Protein AF-A0A2N0ZJ89-F1 (afdb_monomer_lite)

Foldseek 3Di:
DDDDDDDDDDDPDPDDDDDDDDDDDDDPPQDFDWDFDDDDDPFGFTWGARPVLRDIGGPGRGPVRVVVVVPPDPPPDDDLPDDDPPDDQEDDPVRLVVQLPDDPLNNLLSSLVRQLVDPHDQQSLLVSLLSQCPDPDPSSNLSSLVSLLSCLVPPVPPPPRDVVSSVVSLVSLCPDPDSSSVSSSVSSVVSVVVVVD

Structure (mmCIF, N/CA/C/O backbone):
data_AF-A0A2N0ZJ89-F1
#
_entry.id   AF-A0A2N0ZJ89-F1
#
loop_
_atom_site.group_PDB
_atom_site.id
_atom_site.type_symbol
_atom_site.label_atom_id
_atom_site.label_alt_id
_atom_site.label_comp_id
_atom_site.label_asym_id
_atom_site.label_entity_id
_atom_site.label_seq_id
_atom_site.pdbx_PDB_ins_code
_atom_site.Cartn_x
_atom_site.Cartn_y
_atom_site.Cartn_z
_atom_site.occupancy
_atom_site.B_iso_or_equiv
_atom_site.auth_seq_id
_atom_site.auth_comp_id
_atom_site.auth_asym_id
_atom_site.auth_atom_id
_atom_site.pdbx_PDB_model_num
ATOM 1 N N . MET A 1 1 ? 30.135 -41.714 -6.334 1.00 34.53 1 MET A N 1
ATOM 2 C CA . MET A 1 1 ? 31.077 -40.575 -6.233 1.00 34.53 1 MET A CA 1
ATOM 3 C C . MET A 1 1 ? 30.257 -39.286 -6.100 1.00 34.53 1 MET A C 1
ATOM 5 O O . MET A 1 1 ? 29.738 -38.791 -7.089 1.00 34.53 1 MET A O 1
ATOM 9 N N . HIS A 1 2 ? 30.004 -38.815 -4.876 1.00 32.06 2 HIS A N 1
ATOM 10 C CA . HIS A 1 2 ? 29.197 -37.612 -4.618 1.00 32.06 2 HIS A CA 1
ATOM 11 C C . HIS A 1 2 ? 30.046 -36.350 -4.824 1.00 32.06 2 HIS A C 1
ATOM 13 O O . HIS A 1 2 ? 30.951 -36.083 -4.036 1.00 32.06 2 HIS A O 1
ATOM 19 N N . ARG A 1 3 ? 29.772 -35.574 -5.882 1.00 29.08 3 ARG A N 1
ATOM 20 C CA . ARG A 1 3 ? 30.370 -34.244 -6.071 1.00 29.08 3 ARG A CA 1
ATOM 21 C C . ARG A 1 3 ? 29.517 -33.195 -5.360 1.00 29.08 3 ARG A C 1
ATOM 23 O O . ARG A 1 3 ? 28.326 -33.060 -5.629 1.00 29.08 3 ARG A O 1
ATOM 30 N N . LYS A 1 4 ? 30.152 -32.502 -4.415 1.00 33.81 4 LYS A N 1
ATOM 31 C CA . LYS A 1 4 ? 29.598 -31.390 -3.639 1.00 33.81 4 LYS A CA 1
ATOM 32 C C . LYS A 1 4 ? 29.206 -30.245 -4.579 1.00 33.81 4 LYS A C 1
ATOM 34 O O . LYS A 1 4 ? 29.987 -29.867 -5.445 1.00 33.81 4 LYS A O 1
ATOM 39 N N . LYS A 1 5 ? 27.995 -29.723 -4.381 1.00 32.31 5 LYS A N 1
ATOM 40 C CA . LYS A 1 5 ? 27.472 -28.505 -5.008 1.00 32.31 5 LYS A CA 1
ATOM 41 C C . LYS A 1 5 ? 28.248 -27.304 -4.466 1.00 32.31 5 LYS A C 1
ATOM 43 O O . LYS A 1 5 ? 28.380 -27.173 -3.252 1.00 32.31 5 LYS A O 1
ATOM 48 N N . THR A 1 6 ? 28.728 -26.435 -5.341 1.00 31.14 6 THR A N 1
ATOM 49 C CA . THR A 1 6 ? 29.315 -25.141 -4.978 1.00 31.14 6 THR A CA 1
ATOM 50 C C . THR A 1 6 ? 28.455 -24.050 -5.595 1.00 31.14 6 THR A C 1
ATOM 52 O O . THR A 1 6 ? 28.440 -23.895 -6.810 1.00 31.14 6 THR A O 1
ATOM 55 N N . ASN A 1 7 ? 27.710 -23.338 -4.751 1.00 33.91 7 ASN A N 1
ATOM 56 C CA . ASN A 1 7 ? 27.007 -22.113 -5.117 1.00 33.91 7 ASN A CA 1
ATOM 57 C C . ASN A 1 7 ? 28.032 -20.974 -5.126 1.00 33.91 7 ASN A C 1
ATOM 59 O O . ASN A 1 7 ? 28.696 -20.761 -4.111 1.00 33.91 7 ASN A O 1
ATOM 63 N N . SER A 1 8 ? 28.159 -20.233 -6.222 1.00 33.44 8 SER A N 1
ATOM 64 C CA . SER A 1 8 ? 28.910 -18.976 -6.244 1.00 33.44 8 SER A CA 1
ATOM 65 C C . SER A 1 8 ? 27.933 -17.811 -6.129 1.00 33.44 8 SER A C 1
ATOM 67 O O . SER A 1 8 ? 27.164 -17.536 -7.045 1.00 33.44 8 SER A O 1
ATOM 69 N N . LYS A 1 9 ? 27.953 -17.146 -4.973 1.00 35.34 9 LYS A N 1
ATOM 70 C CA . LYS A 1 9 ? 27.288 -15.865 -4.739 1.00 35.34 9 LYS A CA 1
ATOM 71 C C . LYS A 1 9 ? 28.203 -14.777 -5.301 1.00 35.34 9 LYS A C 1
ATOM 73 O O . LYS A 1 9 ? 29.354 -14.696 -4.881 1.00 35.34 9 LYS A O 1
ATOM 78 N N . ILE A 1 10 ? 27.723 -13.973 -6.242 1.00 31.94 10 ILE A N 1
ATOM 79 C CA . ILE A 1 10 ? 28.410 -12.737 -6.627 1.00 31.94 10 ILE A CA 1
ATOM 80 C C . ILE A 1 10 ? 27.696 -11.618 -5.874 1.00 31.94 10 ILE A C 1
ATOM 82 O O . ILE A 1 10 ? 26.608 -11.198 -6.256 1.00 31.94 10 ILE A O 1
ATOM 86 N N . ASP A 1 11 ? 28.277 -11.211 -4.744 1.00 33.72 11 ASP A N 1
ATOM 87 C CA . ASP A 1 11 ? 27.870 -10.004 -4.025 1.00 33.72 11 ASP A CA 1
ATOM 88 C C . ASP A 1 11 ? 28.426 -8.790 -4.781 1.00 33.72 11 ASP A C 1
ATOM 90 O O . ASP A 1 11 ? 29.642 -8.615 -4.877 1.00 33.72 11 ASP A O 1
ATOM 94 N N . PHE A 1 12 ? 27.550 -7.922 -5.289 1.00 31.06 12 PHE A N 1
ATOM 95 C CA . PHE A 1 12 ? 27.940 -6.566 -5.674 1.00 31.06 12 PHE A CA 1
ATOM 96 C C . PHE A 1 12 ? 28.140 -5.744 -4.394 1.00 31.06 12 PHE A C 1
ATOM 98 O O . PHE A 1 12 ? 27.258 -5.020 -3.942 1.00 31.06 12 PHE A O 1
ATOM 105 N N . GLY A 1 13 ? 29.294 -5.932 -3.751 1.00 27.20 13 GLY A N 1
ATOM 106 C CA . GLY A 1 13 ? 29.683 -5.201 -2.553 1.00 27.20 13 GLY A CA 1
ATOM 107 C C . GLY A 1 13 ? 30.123 -3.776 -2.885 1.00 27.20 13 GLY A C 1
ATOM 108 O O . GLY A 1 13 ? 31.210 -3.572 -3.420 1.00 27.20 13 GLY A O 1
ATOM 109 N N . LEU A 1 14 ? 29.319 -2.787 -2.492 1.00 30.98 14 LEU A N 1
ATOM 110 C CA . LEU A 1 14 ? 29.845 -1.472 -2.130 1.00 30.98 14 LEU A CA 1
ATOM 111 C C . LEU A 1 14 ? 30.650 -1.652 -0.837 1.00 30.98 14 LEU A C 1
ATOM 113 O O . LEU A 1 14 ? 30.103 -1.956 0.221 1.00 30.98 14 LEU A O 1
ATOM 117 N N . THR A 1 15 ? 31.970 -1.535 -0.929 1.00 30.86 15 THR A N 1
ATOM 118 C CA . THR A 1 15 ? 32.871 -1.649 0.221 1.00 30.86 15 THR A CA 1
ATOM 119 C C . THR A 1 15 ? 32.759 -0.416 1.115 1.00 30.86 15 THR A C 1
ATOM 121 O O . THR A 1 15 ? 33.147 0.672 0.696 1.00 30.86 15 THR A O 1
ATOM 124 N N . PHE A 1 16 ? 32.323 -0.592 2.364 1.00 29.02 16 PHE A N 1
ATOM 125 C CA . PHE A 1 16 ? 32.561 0.371 3.442 1.00 29.02 16 PHE A CA 1
ATOM 126 C C . PHE A 1 16 ? 33.411 -0.306 4.518 1.00 29.02 16 PHE A C 1
ATOM 128 O O . PHE A 1 16 ? 32.992 -1.274 5.151 1.00 29.02 16 PHE A O 1
ATOM 135 N N . ASN A 1 17 ? 34.649 0.165 4.666 1.00 33.22 17 ASN A N 1
ATOM 136 C CA . ASN A 1 17 ? 35.610 -0.381 5.613 1.00 33.22 17 ASN A CA 1
ATOM 137 C C . ASN A 1 17 ? 35.537 0.324 6.974 1.00 33.22 17 ASN A C 1
ATOM 139 O O . ASN A 1 17 ? 35.475 1.547 7.070 1.00 33.22 17 ASN A O 1
ATOM 143 N N . SER A 1 18 ? 35.740 -0.508 7.993 1.00 31.62 18 SER A N 1
ATOM 144 C CA . SER A 1 18 ? 36.117 -0.240 9.385 1.00 31.62 18 SER A CA 1
ATOM 145 C C . SER A 1 18 ? 34.998 -0.008 10.412 1.00 31.62 18 SER A C 1
ATOM 147 O O . SER A 1 18 ? 34.194 0.915 10.363 1.00 31.62 18 SER A O 1
ATOM 149 N N . LEU A 1 19 ? 35.006 -0.943 11.361 1.00 30.69 19 LEU A N 1
ATOM 150 C CA . LEU A 1 19 ? 34.193 -1.086 12.558 1.00 30.69 19 LEU A CA 1
ATOM 151 C C . LEU A 1 19 ? 34.536 -0.022 13.613 1.00 30.69 19 LEU A C 1
ATOM 153 O O . LEU A 1 19 ? 35.714 0.238 13.843 1.00 30.69 19 LEU A O 1
ATOM 157 N N . ASN A 1 20 ? 33.535 0.444 14.368 1.00 27.17 20 ASN A N 1
ATOM 158 C CA . ASN A 1 20 ? 33.467 0.130 15.803 1.00 27.17 20 ASN A CA 1
ATOM 159 C C . ASN A 1 20 ? 32.109 0.479 16.446 1.00 27.17 20 ASN A C 1
ATOM 161 O O . ASN A 1 20 ? 31.637 1.607 16.391 1.00 27.17 20 ASN A O 1
ATOM 165 N N . SER A 1 21 ? 31.525 -0.557 17.058 1.00 32.72 21 SER A N 1
ATOM 166 C CA . SER A 1 21 ? 30.551 -0.601 18.160 1.00 32.72 21 SER A CA 1
ATOM 167 C C . SER A 1 21 ? 29.575 0.572 18.353 1.00 32.72 21 SER A C 1
ATOM 169 O O . SER A 1 21 ? 29.933 1.584 18.945 1.00 32.72 21 SER A O 1
ATOM 171 N N . LEU A 1 22 ? 28.296 0.352 18.040 1.00 25.00 22 LEU A N 1
ATOM 172 C CA . LEU A 1 22 ? 27.203 0.259 19.024 1.00 25.00 22 LEU A CA 1
ATOM 173 C C . LEU A 1 22 ? 25.840 0.139 18.310 1.00 25.00 22 LEU A C 1
ATOM 175 O O . LEU A 1 22 ? 25.554 0.858 17.365 1.00 25.00 22 LEU A O 1
ATOM 179 N N . HIS A 1 23 ? 24.975 -0.702 18.876 1.00 28.58 23 HIS A N 1
ATOM 180 C CA . HIS A 1 23 ? 23.516 -0.712 18.719 1.00 28.58 23 HIS A CA 1
ATOM 181 C C . HIS A 1 23 ? 22.885 -1.246 17.419 1.00 28.58 23 HIS A C 1
ATOM 183 O O . HIS A 1 23 ? 22.737 -0.600 16.388 1.00 28.58 23 HIS A O 1
ATOM 189 N N . LEU A 1 24 ? 22.371 -2.460 17.602 1.00 33.44 24 LEU A N 1
ATOM 190 C CA . LEU A 1 24 ? 21.292 -3.129 16.896 1.00 33.44 24 LEU A CA 1
ATOM 191 C C . LEU A 1 24 ? 20.108 -2.184 16.577 1.00 33.44 24 LEU A C 1
ATOM 193 O O . LEU A 1 24 ? 19.331 -1.838 17.461 1.00 33.44 24 LEU A O 1
ATOM 197 N N . LYS A 1 25 ? 19.915 -1.857 15.299 1.00 26.14 25 LYS A N 1
ATOM 198 C CA . LYS A 1 25 ? 18.605 -1.730 14.635 1.00 26.14 25 LYS A CA 1
ATOM 199 C C . LYS A 1 25 ? 18.851 -2.058 13.168 1.00 26.14 25 LYS A C 1
ATOM 201 O O . LYS A 1 25 ? 19.294 -1.209 12.405 1.00 26.14 25 LYS A O 1
ATOM 206 N N . ARG A 1 26 ? 18.642 -3.324 12.791 1.00 29.47 26 ARG A N 1
ATOM 207 C CA . ARG A 1 26 ? 18.644 -3.731 11.382 1.00 29.47 26 ARG A CA 1
ATOM 208 C C . ARG A 1 26 ? 17.552 -2.929 10.682 1.00 29.47 26 ARG A C 1
ATOM 210 O O . ARG A 1 26 ? 16.372 -3.234 10.839 1.00 29.47 26 ARG A O 1
ATOM 217 N N . GLN A 1 27 ? 17.961 -1.901 9.946 1.00 27.47 27 GLN A N 1
ATOM 218 C CA . GLN A 1 27 ? 17.215 -1.430 8.794 1.00 27.47 27 GLN A CA 1
ATOM 219 C C . GLN A 1 27 ? 16.893 -2.676 7.961 1.00 27.47 27 GLN A C 1
ATOM 221 O O . GLN A 1 27 ? 17.778 -3.488 7.684 1.00 27.47 27 GLN A O 1
ATOM 226 N N . LYS A 1 28 ? 15.610 -2.894 7.666 1.00 33.34 28 LYS A N 1
ATOM 227 C CA . LYS A 1 28 ? 15.190 -3.836 6.630 1.00 33.34 28 LYS A CA 1
ATOM 228 C C . LYS A 1 28 ? 15.755 -3.275 5.322 1.00 33.34 28 LYS A C 1
ATOM 230 O O . LYS A 1 28 ? 15.145 -2.415 4.705 1.00 33.34 28 LYS A O 1
ATOM 235 N N . GLU A 1 29 ? 16.979 -3.674 4.993 1.00 36.19 29 GLU A N 1
ATOM 236 C CA . GLU A 1 29 ? 17.629 -3.385 3.719 1.00 36.19 29 GLU A CA 1
ATOM 237 C C . GLU A 1 29 ? 16.707 -3.871 2.595 1.00 36.19 29 GLU A C 1
ATOM 239 O O . GLU A 1 29 ? 16.297 -5.032 2.597 1.00 36.19 29 GLU A O 1
ATOM 244 N N . CYS A 1 30 ? 16.355 -2.957 1.691 1.00 34.22 30 CYS A N 1
ATOM 245 C CA . CYS A 1 30 ? 15.578 -3.170 0.471 1.00 34.22 30 CYS A CA 1
ATOM 246 C C . CYS A 1 30 ? 16.126 -4.388 -0.297 1.00 34.22 30 CYS A C 1
ATOM 248 O O . CYS A 1 30 ? 17.293 -4.395 -0.701 1.00 34.22 30 CYS A O 1
ATOM 250 N N . LYS A 1 31 ? 15.326 -5.453 -0.458 1.00 43.03 31 LYS A N 1
ATOM 251 C CA . LYS A 1 31 ? 15.783 -6.736 -1.036 1.00 43.03 31 LYS A CA 1
ATOM 252 C C . LYS A 1 31 ? 15.315 -6.904 -2.478 1.00 43.03 31 LYS A C 1
ATOM 254 O O . LYS A 1 31 ? 14.645 -7.879 -2.814 1.00 43.03 31 LYS A O 1
ATOM 259 N N . ARG A 1 32 ? 15.740 -6.004 -3.363 1.00 42.38 32 ARG A N 1
ATOM 260 C CA . ARG A 1 32 ? 15.753 -6.294 -4.806 1.00 42.38 32 ARG A CA 1
ATOM 261 C C . ARG A 1 32 ? 17.008 -7.112 -5.097 1.00 42.38 32 ARG A C 1
ATOM 263 O O . ARG A 1 32 ? 18.118 -6.656 -4.837 1.00 42.38 32 ARG A O 1
ATOM 270 N N . THR A 1 33 ? 16.864 -8.357 -5.545 1.00 45.19 33 THR A N 1
ATOM 271 C CA . THR A 1 33 ? 18.012 -9.250 -5.779 1.00 45.19 33 THR A CA 1
ATOM 272 C C . THR A 1 33 ? 17.896 -9.895 -7.152 1.00 45.19 33 THR A C 1
ATOM 274 O O . THR A 1 33 ? 17.022 -10.722 -7.392 1.00 45.19 33 THR A O 1
ATOM 277 N N . LEU A 1 34 ? 18.807 -9.532 -8.056 1.00 42.19 34 LEU A N 1
ATOM 278 C CA . LEU A 1 34 ? 18.949 -10.183 -9.354 1.00 42.19 34 LEU A CA 1
ATOM 279 C C . LEU A 1 34 ? 19.636 -11.542 -9.165 1.00 42.19 34 LEU A C 1
ATOM 281 O O . LEU A 1 34 ? 20.736 -11.607 -8.614 1.00 42.19 34 LEU A O 1
ATOM 285 N N . TRP A 1 35 ? 19.013 -12.617 -9.644 1.00 46.56 35 TRP A N 1
ATOM 286 C CA . TRP A 1 35 ? 19.595 -13.959 -9.619 1.00 46.56 35 TRP A CA 1
ATOM 287 C C . TRP A 1 35 ? 19.856 -14.445 -11.046 1.00 46.56 35 TRP A C 1
ATOM 289 O O . TRP A 1 35 ? 18.939 -14.570 -11.853 1.00 46.56 35 TRP A O 1
ATOM 299 N N . ILE A 1 36 ? 21.113 -14.769 -11.352 1.00 49.94 36 ILE A N 1
ATOM 300 C CA . ILE A 1 36 ? 21.495 -15.414 -12.614 1.00 49.94 36 ILE A CA 1
ATOM 301 C C . ILE A 1 36 ? 21.447 -16.930 -12.396 1.00 49.94 36 ILE A C 1
ATOM 303 O O . ILE A 1 36 ? 22.200 -17.467 -11.582 1.00 49.94 36 ILE A O 1
ATOM 307 N N . PHE A 1 37 ? 20.560 -17.630 -13.105 1.00 48.62 37 PHE A N 1
ATOM 308 C CA . PHE A 1 37 ? 20.447 -19.086 -13.015 1.00 48.62 37 PHE A CA 1
ATOM 309 C C . PHE A 1 37 ? 21.264 -19.767 -14.117 1.00 48.62 37 PHE A C 1
ATOM 311 O O . PHE A 1 37 ? 20.836 -19.866 -15.265 1.00 48.62 37 PHE A O 1
ATOM 318 N N . GLU A 1 38 ? 22.418 -20.331 -13.759 1.00 46.97 38 GLU A N 1
ATOM 319 C CA . GLU A 1 38 ? 23.150 -21.237 -14.647 1.00 46.97 38 GLU A CA 1
ATOM 320 C C . GLU A 1 38 ? 22.517 -22.632 -14.632 1.00 46.97 38 GLU A C 1
ATOM 322 O O . GLU A 1 38 ? 22.831 -23.490 -13.805 1.00 46.97 38 GLU A O 1
ATOM 327 N N . ARG A 1 39 ? 21.624 -22.898 -15.589 1.00 40.16 39 ARG A N 1
ATOM 328 C CA . ARG A 1 39 ? 21.176 -24.264 -15.888 1.00 40.16 39 ARG A CA 1
ATOM 329 C C . ARG A 1 39 ? 21.769 -24.719 -17.222 1.00 40.16 39 ARG A C 1
ATOM 331 O O . ARG A 1 39 ? 21.090 -24.750 -18.239 1.00 40.16 39 ARG A O 1
ATOM 338 N N . ASN A 1 40 ? 23.052 -25.088 -17.200 1.00 48.31 40 ASN A N 1
ATOM 339 C CA . ASN A 1 40 ? 23.737 -25.854 -18.255 1.00 48.31 40 ASN A CA 1
ATOM 340 C C . ASN A 1 40 ? 23.580 -25.336 -19.702 1.00 48.31 40 ASN A C 1
ATOM 342 O O . ASN A 1 40 ? 23.241 -26.119 -20.591 1.00 48.31 40 ASN A O 1
ATOM 346 N N . LYS A 1 41 ? 23.875 -24.062 -19.983 1.00 51.53 41 LYS A N 1
ATOM 347 C CA . LYS A 1 41 ? 24.101 -23.582 -21.357 1.00 51.53 41 LYS A CA 1
ATOM 348 C C . LYS A 1 41 ? 25.182 -22.509 -21.364 1.00 51.53 41 LYS A C 1
ATOM 350 O O . LYS A 1 41 ? 25.294 -21.747 -20.417 1.00 51.53 41 LYS A O 1
ATOM 355 N N . LYS A 1 42 ? 25.945 -22.460 -22.458 1.00 60.12 42 LYS A N 1
ATOM 356 C CA . LYS A 1 42 ? 26.982 -21.455 -22.762 1.00 60.12 42 LYS A CA 1
ATOM 357 C C . LYS A 1 42 ? 26.474 -20.001 -22.707 1.00 60.12 42 LYS A C 1
ATOM 359 O O . LYS A 1 42 ? 27.289 -19.096 -22.797 1.00 60.12 42 LYS A O 1
ATOM 364 N N . ASP A 1 43 ? 25.159 -19.821 -22.593 1.00 65.31 43 ASP A N 1
ATOM 365 C CA . ASP A 1 43 ? 24.455 -18.548 -22.543 1.00 65.31 43 ASP A CA 1
ATOM 366 C C . ASP A 1 43 ? 23.175 -18.717 -21.690 1.00 65.31 43 ASP A C 1
ATOM 368 O O . ASP A 1 43 ? 22.174 -19.259 -22.177 1.00 65.31 43 ASP A O 1
ATOM 372 N N . PRO A 1 44 ? 23.230 -18.444 -20.373 1.00 68.44 44 PRO A N 1
ATOM 373 C CA . PRO A 1 44 ? 22.091 -18.621 -19.482 1.00 68.44 44 PRO A CA 1
ATOM 374 C C . PRO A 1 44 ? 21.099 -17.459 -19.610 1.00 68.44 44 PRO A C 1
ATOM 376 O O . PRO A 1 44 ? 21.484 -16.292 -19.658 1.00 68.44 44 PRO A O 1
ATOM 379 N N . SER A 1 45 ? 19.805 -17.781 -19.594 1.00 76.50 45 SER A N 1
ATOM 380 C CA . SER A 1 45 ? 18.757 -16.763 -19.504 1.00 76.50 45 SER A CA 1
ATOM 381 C C . SER A 1 45 ? 18.791 -16.039 -18.160 1.00 76.50 45 SER A C 1
ATOM 383 O O . SER A 1 45 ? 19.094 -16.638 -17.125 1.00 76.50 45 SER A O 1
ATOM 385 N N . ILE A 1 46 ? 18.431 -14.757 -18.177 1.00 75.31 46 ILE A N 1
ATOM 386 C CA . ILE A 1 46 ? 18.443 -13.892 -16.997 1.00 75.31 46 ILE A CA 1
ATOM 387 C C . ILE A 1 46 ? 17.018 -13.722 -16.483 1.00 75.31 46 ILE A C 1
ATOM 389 O O . ILE A 1 46 ? 16.103 -13.397 -17.242 1.00 75.31 46 ILE A O 1
ATOM 393 N N . PHE A 1 47 ? 16.847 -13.925 -15.180 1.00 75.75 47 PHE A N 1
ATOM 394 C CA . PHE A 1 47 ? 15.577 -13.771 -14.487 1.00 75.75 47 PHE A CA 1
ATOM 395 C C . PHE A 1 47 ? 15.697 -12.685 -13.414 1.00 75.75 47 PHE A C 1
ATOM 397 O O . PHE A 1 47 ? 16.662 -12.650 -12.648 1.00 75.75 47 PHE A O 1
ATOM 404 N N . TYR A 1 48 ? 14.709 -11.801 -13.363 1.00 70.75 48 TYR A N 1
ATOM 405 C CA . TYR A 1 48 ? 14.501 -10.853 -12.282 1.00 70.75 48 TYR A CA 1
ATOM 406 C C . TYR A 1 48 ? 13.586 -11.480 -11.236 1.00 70.75 48 TYR A C 1
ATOM 408 O O . TYR A 1 48 ? 12.541 -12.040 -11.569 1.00 70.75 48 TYR A O 1
ATOM 416 N N . TYR A 1 49 ? 13.996 -11.376 -9.975 1.00 68.81 49 TYR A N 1
ATOM 417 C CA . TYR A 1 49 ? 13.193 -11.800 -8.842 1.00 68.81 49 TYR A CA 1
ATOM 418 C C . TYR A 1 49 ? 12.969 -10.611 -7.930 1.00 68.81 49 TYR A C 1
ATOM 420 O O . TYR A 1 49 ? 13.903 -10.100 -7.304 1.00 68.81 49 TYR A O 1
ATOM 428 N N . ASP A 1 50 ? 11.712 -10.212 -7.825 1.00 67.06 50 ASP A N 1
ATOM 429 C CA . ASP A 1 50 ? 11.291 -9.254 -6.827 1.00 67.06 50 ASP A CA 1
ATOM 430 C C . ASP A 1 50 ? 10.738 -10.010 -5.621 1.00 67.06 50 ASP A C 1
ATOM 432 O O . ASP A 1 50 ? 9.638 -10.570 -5.651 1.00 67.06 50 ASP A O 1
ATOM 436 N N . VAL A 1 51 ? 11.527 -10.061 -4.551 1.00 68.06 51 VAL A N 1
ATOM 437 C CA . VAL A 1 51 ? 11.126 -10.738 -3.314 1.00 68.06 51 VAL A CA 1
ATOM 438 C C . VAL A 1 51 ? 9.967 -9.989 -2.646 1.00 68.06 51 VAL A C 1
ATOM 440 O O . VAL A 1 51 ? 9.071 -10.613 -2.073 1.00 68.06 51 VAL A O 1
ATOM 443 N N . GLU A 1 52 ? 9.954 -8.660 -2.749 1.00 63.62 52 GLU A N 1
ATOM 444 C CA . GLU A 1 52 ? 8.929 -7.791 -2.167 1.00 63.62 52 GLU A CA 1
ATOM 445 C C . GLU A 1 52 ? 7.614 -7.872 -2.936 1.00 63.62 52 GLU A C 1
ATOM 447 O O . GLU A 1 52 ? 6.561 -7.770 -2.314 1.00 63.62 52 GLU A O 1
ATOM 452 N N . LEU A 1 53 ? 7.637 -8.182 -4.234 1.00 62.75 53 LEU A N 1
ATOM 453 C CA . LEU A 1 53 ? 6.431 -8.392 -5.046 1.00 62.75 53 LEU A CA 1
ATOM 454 C C . LEU A 1 53 ? 6.079 -9.868 -5.282 1.00 62.75 53 LEU A C 1
ATOM 456 O O . LEU A 1 53 ? 5.034 -10.145 -5.868 1.00 62.75 53 LEU A O 1
ATOM 460 N N . GLU A 1 54 ? 6.897 -10.812 -4.794 1.00 68.06 54 GLU A N 1
ATOM 461 C CA . GLU A 1 54 ? 6.790 -12.248 -5.126 1.00 68.06 54 GLU A CA 1
ATOM 462 C C . GLU A 1 54 ? 6.697 -12.471 -6.657 1.00 68.06 54 GLU A C 1
ATOM 464 O O . GLU A 1 54 ? 5.913 -13.287 -7.143 1.00 68.06 54 GLU A O 1
ATOM 469 N N . LEU A 1 55 ? 7.482 -11.700 -7.420 1.00 67.44 55 LEU A N 1
ATOM 470 C CA . LEU A 1 55 ? 7.502 -11.707 -8.884 1.00 67.44 55 LEU A CA 1
ATOM 471 C C . LEU A 1 55 ? 8.753 -12.428 -9.396 1.00 67.44 55 LEU A C 1
ATOM 473 O O . LEU A 1 55 ? 9.865 -12.130 -8.966 1.00 67.44 55 LEU A O 1
ATOM 477 N N . GLU A 1 56 ? 8.562 -13.335 -10.351 1.00 78.19 56 GLU A N 1
ATOM 478 C CA . GLU A 1 56 ? 9.624 -13.948 -11.150 1.00 78.19 56 GLU A CA 1
ATOM 479 C C . GLU A 1 56 ? 9.370 -13.611 -12.620 1.00 78.19 56 GLU A C 1
ATOM 481 O O . GLU A 1 56 ? 8.334 -13.975 -13.178 1.00 78.19 56 GLU A O 1
ATOM 486 N N . GLU A 1 57 ? 10.316 -12.919 -13.250 1.00 74.69 57 GLU A N 1
ATOM 487 C CA . GLU A 1 57 ? 10.210 -12.499 -14.644 1.00 74.69 57 GLU A CA 1
ATOM 488 C C . GLU A 1 57 ? 11.483 -12.849 -15.410 1.00 74.69 57 GLU A C 1
ATOM 490 O O . GLU A 1 57 ? 12.597 -12.563 -14.973 1.00 74.69 57 GLU A O 1
ATOM 495 N N . LYS A 1 58 ? 11.339 -13.455 -16.589 1.00 80.00 58 LYS A N 1
ATOM 496 C CA . LYS A 1 58 ? 12.466 -13.668 -17.499 1.00 80.00 58 LYS A CA 1
ATOM 497 C C . LYS A 1 58 ? 12.744 -12.374 -18.263 1.00 80.00 58 LYS A C 1
ATOM 499 O O . LYS A 1 58 ? 11.973 -12.011 -19.143 1.00 80.00 58 LYS A O 1
ATOM 504 N N . ILE A 1 59 ? 13.859 -11.713 -17.963 1.00 79.88 59 ILE A N 1
ATOM 505 C CA . ILE A 1 59 ? 14.177 -10.382 -18.509 1.00 79.88 59 ILE A CA 1
ATOM 506 C C . ILE A 1 59 ? 15.096 -10.415 -19.735 1.00 79.88 59 ILE A C 1
ATOM 508 O O . ILE A 1 59 ? 15.130 -9.456 -20.507 1.00 79.88 59 ILE A O 1
ATOM 512 N N . ALA A 1 60 ? 15.837 -11.508 -19.935 1.00 82.62 60 ALA A N 1
ATOM 513 C CA . ALA A 1 60 ? 16.672 -11.696 -21.117 1.00 82.62 60 ALA A CA 1
ATOM 514 C C . ALA A 1 60 ? 16.867 -13.179 -21.443 1.00 82.62 60 ALA A C 1
ATOM 516 O O . ALA A 1 60 ? 16.883 -14.044 -20.561 1.00 82.62 60 ALA A O 1
ATOM 517 N N . GLU A 1 61 ? 17.064 -13.474 -22.725 1.00 82.19 61 GLU A N 1
ATOM 518 C CA . GLU A 1 61 ? 17.371 -14.834 -23.189 1.00 82.19 61 GLU A CA 1
ATOM 519 C C . GLU A 1 61 ? 18.803 -15.263 -22.832 1.00 82.19 61 GLU A C 1
ATOM 521 O O . GLU A 1 61 ? 19.080 -16.461 -22.761 1.00 82.19 61 GLU A O 1
ATOM 526 N N . SER A 1 62 ? 19.669 -14.278 -22.573 1.00 81.50 62 SER A N 1
ATOM 527 C CA . SER A 1 62 ? 21.128 -14.343 -22.634 1.00 81.50 62 SER A CA 1
ATOM 528 C C . SER A 1 62 ? 21.758 -13.217 -21.798 1.00 81.50 62 SER A C 1
ATOM 530 O O . SER A 1 62 ? 21.127 -12.174 -21.593 1.00 81.50 62 SER A O 1
ATOM 532 N N . PHE A 1 63 ? 23.001 -13.385 -21.329 1.00 77.88 63 PHE A N 1
ATOM 533 C CA . PHE A 1 63 ? 23.709 -12.300 -20.629 1.00 77.88 63 PHE A CA 1
ATOM 534 C C . PHE A 1 63 ? 24.064 -11.141 -21.574 1.00 77.88 63 PHE A C 1
ATOM 536 O O . PHE A 1 63 ? 23.928 -9.975 -21.201 1.00 77.88 63 PHE A O 1
ATOM 543 N N . ASP A 1 64 ? 24.448 -11.443 -22.815 1.00 80.19 64 ASP A N 1
ATOM 544 C CA . ASP A 1 64 ? 24.761 -10.423 -23.821 1.00 80.19 64 ASP A CA 1
ATOM 545 C C . ASP A 1 64 ? 23.501 -9.633 -24.215 1.00 80.19 64 ASP A C 1
ATOM 547 O O . ASP A 1 64 ? 23.538 -8.403 -24.326 1.00 80.19 64 ASP A O 1
ATOM 551 N N . ASP A 1 65 ? 22.359 -10.323 -24.344 1.00 81.12 65 ASP A N 1
ATOM 552 C CA . ASP A 1 65 ? 21.047 -9.695 -24.556 1.00 81.12 65 ASP A CA 1
ATOM 553 C C . ASP A 1 65 ? 20.705 -8.733 -23.406 1.00 81.12 65 ASP A C 1
ATOM 555 O O . ASP A 1 65 ? 20.334 -7.583 -23.653 1.00 81.12 65 ASP A O 1
ATOM 559 N N . PHE A 1 66 ? 20.930 -9.146 -22.155 1.00 81.62 66 PHE A N 1
ATOM 560 C CA . PHE A 1 66 ? 20.728 -8.297 -20.978 1.00 81.62 66 PHE A CA 1
ATOM 561 C C . PHE A 1 66 ? 21.597 -7.027 -21.004 1.00 81.62 66 PHE A C 1
ATOM 563 O O . PHE A 1 66 ? 21.066 -5.920 -20.885 1.00 81.62 66 PHE A O 1
ATOM 570 N N . ILE A 1 67 ? 22.913 -7.154 -21.220 1.00 80.44 67 ILE A N 1
ATOM 571 C CA . ILE A 1 67 ? 23.837 -6.005 -21.263 1.00 80.44 67 ILE A CA 1
ATOM 572 C C . ILE A 1 67 ? 23.479 -5.032 -22.392 1.00 80.44 67 ILE 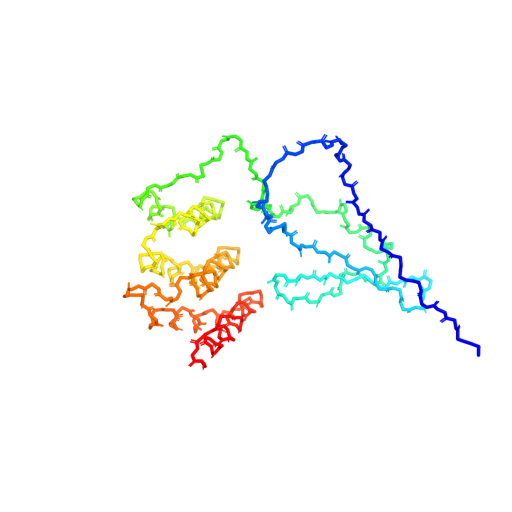A C 1
ATOM 574 O O . ILE A 1 67 ? 23.540 -3.815 -22.202 1.00 80.44 67 ILE A O 1
ATOM 578 N N . SER A 1 68 ? 23.039 -5.542 -23.546 1.00 78.19 68 SER A N 1
ATOM 579 C CA . SER A 1 68 ? 22.635 -4.704 -24.682 1.00 78.19 68 SER A CA 1
ATOM 580 C C . SER A 1 68 ? 21.424 -3.804 -24.385 1.00 78.19 68 SER A C 1
ATOM 582 O O . SER A 1 68 ? 21.282 -2.735 -24.987 1.00 78.19 68 SER A O 1
ATOM 584 N N . ARG A 1 69 ? 20.568 -4.217 -23.439 1.00 70.81 69 ARG A N 1
ATOM 585 C CA . ARG A 1 69 ? 19.360 -3.496 -23.010 1.00 70.81 69 ARG A CA 1
ATOM 586 C C . ARG A 1 69 ? 19.612 -2.583 -21.807 1.00 70.81 69 ARG A C 1
ATOM 588 O O . ARG A 1 69 ? 18.938 -1.562 -21.690 1.00 70.81 69 ARG A O 1
ATOM 595 N N . LEU A 1 70 ? 20.596 -2.903 -20.960 1.00 67.00 70 LEU A N 1
ATOM 596 C CA . LEU A 1 70 ? 20.877 -2.205 -19.695 1.00 67.00 70 LEU A CA 1
ATOM 597 C C . LEU A 1 70 ? 21.158 -0.702 -19.870 1.00 67.00 70 LEU A C 1
ATOM 599 O O . LEU A 1 70 ? 20.761 0.106 -19.039 1.00 67.00 70 LEU A O 1
ATOM 603 N N . TYR A 1 71 ? 21.813 -0.323 -20.968 1.00 58.50 71 TYR A N 1
ATOM 604 C CA . TYR A 1 71 ? 22.242 1.057 -21.224 1.00 58.50 71 TYR A CA 1
ATOM 605 C C . TYR A 1 71 ? 21.316 1.839 -22.163 1.00 58.50 71 TYR A C 1
ATOM 607 O O . TYR A 1 71 ? 21.658 2.945 -22.577 1.00 58.50 71 TYR A O 1
ATOM 615 N N . ARG A 1 72 ? 20.165 1.274 -22.548 1.00 46.06 72 ARG A N 1
ATOM 616 C CA . ARG A 1 72 ? 19.316 1.845 -23.606 1.00 46.06 72 ARG A CA 1
ATOM 617 C C . ARG A 1 72 ? 18.105 2.637 -23.136 1.00 46.06 72 ARG A C 1
ATOM 619 O O . ARG A 1 72 ? 17.375 3.106 -24.002 1.00 46.06 72 ARG A O 1
ATOM 626 N N . ASN A 1 73 ? 17.891 2.834 -21.836 1.00 44.31 73 ASN A N 1
ATOM 627 C CA . ASN A 1 73 ? 16.696 3.544 -21.381 1.00 44.31 73 ASN A CA 1
ATOM 628 C C . ASN A 1 73 ? 17.014 4.862 -20.647 1.00 44.31 73 ASN A C 1
ATOM 630 O O . ASN A 1 73 ? 17.159 4.854 -19.425 1.00 44.31 73 ASN A O 1
ATOM 634 N N . PRO A 1 74 ? 17.133 5.994 -21.371 1.00 44.78 74 PRO A N 1
ATOM 635 C CA . PRO A 1 74 ? 17.227 7.324 -20.766 1.00 44.78 74 PRO A CA 1
ATOM 636 C C . PRO A 1 74 ? 15.913 7.793 -20.112 1.00 44.78 74 PRO A C 1
ATOM 638 O O . PRO A 1 74 ? 15.910 8.833 -19.462 1.00 44.78 74 PRO A O 1
ATOM 641 N N . GLU A 1 75 ? 14.818 7.036 -20.245 1.00 44.44 75 GLU A N 1
ATOM 642 C CA . GLU A 1 75 ? 13.490 7.363 -19.704 1.00 44.44 75 GLU A CA 1
ATOM 643 C C . GLU A 1 75 ? 13.091 6.460 -18.525 1.00 44.44 75 GLU A C 1
ATOM 645 O O . GLU A 1 75 ? 11.922 6.109 -18.372 1.00 44.44 75 GLU A O 1
ATOM 650 N N . GLN A 1 76 ? 14.041 6.029 -17.683 1.00 44.72 76 GLN A N 1
ATOM 651 C CA . GLN A 1 76 ? 13.645 5.288 -16.484 1.00 44.72 76 GLN A CA 1
ATOM 652 C C . GLN A 1 76 ? 12.766 6.166 -15.575 1.00 44.72 76 GLN A C 1
ATOM 654 O O . GLN A 1 76 ? 13.186 7.268 -15.206 1.00 44.72 76 GLN A O 1
ATOM 659 N N . PRO A 1 77 ? 11.571 5.684 -15.184 1.00 41.50 77 PRO A N 1
ATOM 660 C CA . PRO A 1 77 ? 10.746 6.375 -14.214 1.00 41.50 77 PRO A CA 1
ATOM 661 C C . PRO A 1 77 ? 11.513 6.429 -12.895 1.00 41.50 77 PRO A C 1
ATOM 663 O O . PRO A 1 77 ? 12.061 5.433 -12.420 1.00 41.50 77 PRO A O 1
ATOM 666 N N . TYR A 1 78 ? 11.598 7.643 -12.363 1.00 45.03 78 TYR A N 1
ATOM 667 C CA . TYR A 1 78 ? 12.204 8.003 -11.091 1.00 45.03 78 TYR A CA 1
ATOM 668 C C . TYR A 1 78 ? 12.085 6.889 -10.040 1.00 45.03 78 TYR A C 1
ATOM 670 O O . TYR A 1 78 ? 10.985 6.512 -9.640 1.00 45.03 78 TYR A O 1
ATOM 678 N N . SER A 1 79 ? 13.215 6.395 -9.528 1.00 45.69 79 SER A N 1
ATOM 679 C CA . SER A 1 79 ? 13.177 5.573 -8.322 1.00 45.69 79 SER A CA 1
ATOM 680 C C . SER A 1 79 ? 12.756 6.471 -7.153 1.00 45.69 79 SER A C 1
ATOM 682 O O . SER A 1 79 ? 13.511 7.376 -6.783 1.00 45.69 79 SER A O 1
ATOM 684 N N . ALA A 1 80 ? 11.604 6.202 -6.537 1.00 48.44 80 ALA A N 1
ATOM 685 C CA . ALA A 1 80 ? 11.131 6.898 -5.333 1.00 48.44 80 ALA A CA 1
ATOM 686 C C . ALA A 1 80 ? 12.122 6.827 -4.143 1.00 48.44 80 ALA A C 1
ATOM 688 O O . ALA A 1 80 ? 12.000 7.573 -3.179 1.00 48.44 80 ALA A O 1
ATOM 689 N N . ASN A 1 81 ? 13.155 5.981 -4.245 1.00 49.47 81 ASN A N 1
ATOM 690 C CA . ASN A 1 81 ? 14.180 5.757 -3.224 1.00 49.47 81 ASN A CA 1
ATOM 691 C C . ASN A 1 81 ? 15.377 6.723 -3.284 1.00 49.47 81 ASN A C 1
ATOM 693 O O . ASN A 1 81 ? 16.295 6.594 -2.474 1.00 49.47 81 ASN A O 1
ATOM 697 N N . THR A 1 82 ? 15.410 7.668 -4.229 1.00 60.38 82 THR A N 1
ATOM 698 C CA . THR A 1 82 ? 16.448 8.711 -4.234 1.00 60.38 82 THR A CA 1
ATOM 699 C C . THR A 1 82 ? 15.941 9.926 -3.464 1.00 60.38 82 THR A C 1
A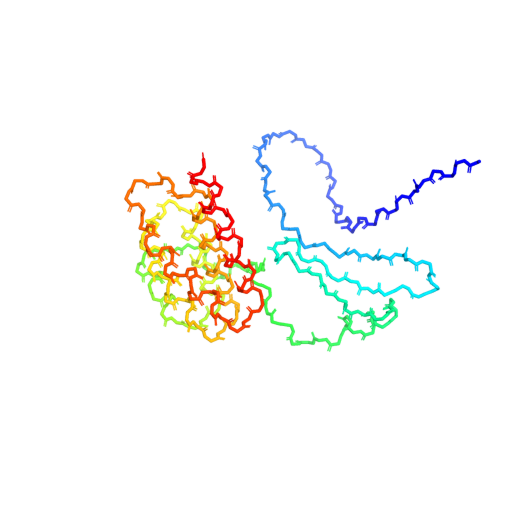TOM 701 O O . THR A 1 82 ? 14.956 10.543 -3.865 1.00 60.38 82 THR A O 1
ATOM 704 N N . LEU A 1 83 ? 16.609 10.255 -2.356 1.00 65.88 83 LEU A N 1
ATOM 705 C CA . LEU A 1 83 ? 16.373 11.473 -1.580 1.00 65.88 83 LEU A CA 1
ATOM 706 C C . LEU A 1 83 ? 17.322 12.574 -2.059 1.00 65.88 83 LEU A C 1
ATOM 708 O O . LEU A 1 83 ? 18.541 12.392 -2.041 1.00 65.88 83 LEU A O 1
ATOM 712 N N . PHE A 1 84 ? 16.769 13.721 -2.430 1.00 72.62 84 PHE A N 1
ATOM 713 C CA . PHE A 1 84 ? 17.505 14.958 -2.655 1.00 72.62 84 PHE A CA 1
ATOM 714 C C . PHE A 1 84 ? 17.298 15.928 -1.484 1.00 72.62 84 PHE A C 1
ATOM 716 O O . PHE A 1 84 ? 16.287 15.845 -0.785 1.00 72.62 84 PHE A O 1
ATOM 723 N N . PRO A 1 85 ? 18.243 16.854 -1.243 1.00 72.00 85 PRO A N 1
ATOM 724 C CA . PRO A 1 85 ? 18.146 17.829 -0.154 1.00 72.00 85 PRO A CA 1
ATOM 725 C C . PRO A 1 85 ? 16.861 18.672 -0.149 1.00 72.00 85 PRO A C 1
ATOM 727 O O . PRO A 1 85 ? 16.421 19.110 0.910 1.00 72.00 85 PRO A O 1
ATOM 730 N N . GLU A 1 86 ? 16.276 18.910 -1.319 1.00 79.50 86 GLU A N 1
ATOM 731 C CA . GLU A 1 86 ? 15.035 19.659 -1.518 1.00 79.50 86 GLU A CA 1
ATOM 732 C C . GLU A 1 86 ? 13.756 18.862 -1.217 1.00 79.50 86 GLU A C 1
ATOM 734 O O . GLU A 1 86 ? 12.674 19.449 -1.158 1.00 79.50 86 GLU A O 1
ATOM 739 N N . ASP A 1 87 ? 13.855 17.546 -1.010 1.00 81.12 87 ASP A N 1
ATOM 740 C CA . ASP A 1 87 ? 12.682 16.709 -0.792 1.00 81.12 87 ASP A CA 1
ATOM 741 C C . ASP A 1 87 ? 12.048 16.957 0.578 1.00 81.12 87 ASP A C 1
ATOM 743 O O . ASP A 1 87 ? 12.681 16.880 1.637 1.00 81.12 87 ASP A O 1
ATOM 747 N N . LYS A 1 88 ? 10.732 17.172 0.564 1.00 86.19 88 LYS A N 1
ATOM 748 C CA . LYS A 1 88 ? 9.931 17.221 1.781 1.00 86.19 88 LYS A CA 1
ATOM 749 C C . LYS A 1 88 ? 9.634 15.804 2.269 1.00 86.19 88 LYS A C 1
ATOM 751 O O . LYS A 1 88 ? 8.943 15.042 1.604 1.00 86.19 88 LYS A O 1
ATOM 756 N N . THR A 1 89 ? 10.109 15.482 3.470 1.00 87.56 89 THR A N 1
ATOM 757 C CA . THR A 1 89 ? 9.953 14.154 4.100 1.00 87.56 89 THR A CA 1
ATOM 758 C C . THR A 1 89 ? 9.076 14.171 5.356 1.00 87.56 89 THR A C 1
ATOM 760 O O . THR A 1 89 ? 8.859 13.140 5.998 1.00 87.56 89 THR A O 1
ATOM 763 N N . THR A 1 90 ? 8.561 15.343 5.732 1.00 91.81 90 THR A N 1
ATOM 764 C CA . THR A 1 90 ? 7.693 15.531 6.898 1.00 91.81 90 THR A CA 1
ATOM 765 C C . THR A 1 90 ? 6.416 16.260 6.521 1.00 91.81 90 THR A C 1
ATOM 767 O O . THR A 1 90 ? 6.442 17.213 5.742 1.00 91.81 90 THR A O 1
ATOM 770 N N . PHE A 1 91 ? 5.287 15.801 7.066 1.00 94.12 91 PHE A N 1
ATOM 771 C CA . PHE A 1 91 ? 3.970 16.289 6.670 1.00 94.12 91 PHE A CA 1
ATOM 772 C C . PHE A 1 91 ? 3.043 16.416 7.876 1.00 94.12 91 PHE A C 1
ATOM 774 O O . PHE A 1 91 ? 2.887 15.503 8.681 1.00 94.12 91 PHE A O 1
ATOM 781 N N . THR A 1 92 ? 2.364 17.550 7.985 1.00 96.56 92 THR A N 1
ATOM 782 C CA . THR A 1 92 ? 1.157 17.661 8.809 1.00 96.56 92 THR A CA 1
ATOM 783 C C . THR A 1 92 ? -0.021 16.986 8.104 1.00 96.56 92 THR A C 1
ATOM 785 O O . THR A 1 92 ? -0.010 16.831 6.884 1.00 96.56 92 THR A O 1
ATOM 788 N N . TYR A 1 93 ? -1.086 16.644 8.837 1.00 96.62 93 TYR A N 1
ATOM 789 C CA . TYR A 1 93 ? -2.304 16.075 8.238 1.00 96.62 93 TYR A CA 1
ATOM 790 C C . TYR A 1 93 ? -2.857 16.930 7.093 1.00 96.62 93 TYR A C 1
ATOM 792 O O . TYR A 1 93 ? -3.139 16.405 6.024 1.00 96.62 93 TYR A O 1
ATOM 800 N N . LYS A 1 94 ? -2.930 18.255 7.276 1.00 96.56 94 LYS A N 1
ATOM 801 C CA . LYS A 1 94 ? -3.424 19.182 6.247 1.00 96.56 94 LYS A CA 1
ATOM 802 C C . LYS A 1 94 ? -2.572 19.146 4.974 1.00 96.56 94 LYS A C 1
ATOM 804 O O . LYS A 1 94 ? -3.105 19.209 3.872 1.00 96.56 94 LYS A O 1
ATOM 809 N N . GLU A 1 95 ? -1.253 19.061 5.123 1.00 96.69 95 GLU A N 1
ATOM 810 C CA . GLU A 1 95 ? -0.344 18.937 3.981 1.00 96.69 95 GLU A CA 1
ATOM 811 C C . GLU A 1 95 ? -0.478 17.565 3.319 1.00 96.69 95 GLU A C 1
ATOM 813 O O . GLU A 1 95 ? -0.511 17.492 2.097 1.00 96.69 95 GLU A O 1
ATOM 818 N N . GLY A 1 96 ? -0.635 16.501 4.110 1.00 96.25 96 GLY A N 1
ATOM 819 C CA . GLY A 1 96 ? -0.915 15.157 3.613 1.00 96.25 96 GLY A CA 1
ATOM 820 C C . GLY A 1 96 ? -2.190 15.090 2.775 1.00 96.25 96 GLY A C 1
ATOM 821 O O . GLY A 1 96 ? -2.161 14.570 1.668 1.00 96.25 96 GLY A O 1
ATOM 822 N N . GLU A 1 97 ? -3.298 15.670 3.245 1.00 96.88 97 GLU A N 1
ATOM 823 C CA . GLU A 1 97 ? -4.556 15.716 2.481 1.00 96.88 97 GLU A CA 1
ATOM 824 C C . GLU A 1 97 ? -4.412 16.474 1.157 1.00 96.88 97 GLU A C 1
ATOM 826 O O . GLU A 1 97 ? -4.994 16.066 0.147 1.00 96.88 97 GLU A O 1
ATOM 831 N N . ALA A 1 98 ? -3.632 17.560 1.148 1.00 96.75 98 ALA A N 1
ATOM 832 C CA . ALA A 1 98 ? -3.334 18.305 -0.070 1.00 96.75 98 ALA A CA 1
ATOM 833 C C . ALA A 1 98 ? -2.519 17.451 -1.054 1.00 96.75 98 ALA A C 1
ATOM 835 O O . ALA A 1 98 ? -2.909 17.326 -2.213 1.00 96.75 98 ALA A O 1
ATOM 836 N N . VAL A 1 99 ? -1.456 16.797 -0.575 1.00 96.44 99 VAL A N 1
ATOM 837 C CA . VAL A 1 99 ? -0.596 15.913 -1.378 1.00 96.44 99 VAL A CA 1
ATOM 838 C C . VAL A 1 99 ? -1.382 14.727 -1.940 1.00 96.44 99 VAL A C 1
ATOM 840 O O . VAL A 1 99 ? -1.369 14.498 -3.144 1.00 96.4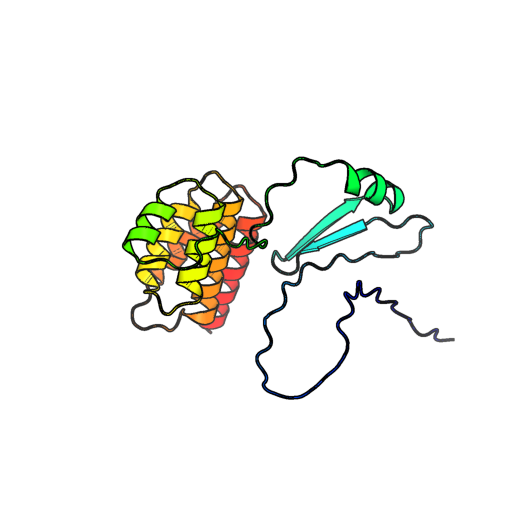4 99 VAL A O 1
ATOM 843 N N . PHE A 1 100 ? -2.164 14.024 -1.116 1.00 96.81 100 PHE A N 1
ATOM 844 C CA . PHE A 1 100 ? -3.008 12.899 -1.549 1.00 96.81 100 PHE A CA 1
ATOM 845 C C . PHE A 1 100 ? -4.201 13.317 -2.422 1.00 96.81 100 PHE A C 1
ATOM 847 O O . PHE A 1 100 ? -5.014 12.483 -2.833 1.00 96.81 100 PHE A O 1
ATOM 854 N N . SER A 1 101 ? -4.378 14.615 -2.668 1.00 94.88 101 SER A N 1
ATOM 855 C CA . SER A 1 101 ? -5.333 15.150 -3.641 1.00 94.88 101 SER A CA 1
ATOM 856 C C . SER A 1 101 ? -4.703 15.558 -4.961 1.00 94.88 101 SER A C 1
ATOM 858 O O . SER A 1 101 ? -5.454 15.795 -5.903 1.00 94.88 101 SER A O 1
ATOM 860 N N . GLY A 1 102 ? -3.376 15.624 -5.027 1.00 92.00 102 GLY A N 1
ATOM 861 C CA . GLY A 1 102 ? -2.640 15.828 -6.263 1.00 92.00 102 GLY A CA 1
ATOM 862 C C . GLY A 1 102 ? -2.313 14.519 -6.979 1.00 92.00 102 GLY A C 1
ATOM 863 O O . GLY A 1 102 ? -2.838 13.450 -6.665 1.00 92.00 102 GLY A O 1
ATOM 864 N N . ASP A 1 103 ? -1.412 14.639 -7.945 1.00 89.31 103 ASP A N 1
ATOM 865 C CA . ASP A 1 103 ? -0.918 13.594 -8.844 1.00 89.31 103 ASP A CA 1
ATOM 866 C C . ASP A 1 103 ? 0.618 13.476 -8.827 1.00 89.31 103 ASP A C 1
ATOM 868 O O . ASP A 1 103 ? 1.189 12.639 -9.524 1.00 89.31 103 ASP A O 1
ATOM 872 N N . ASN A 1 104 ? 1.309 14.279 -8.008 1.00 91.69 104 ASN A N 1
ATOM 873 C CA . ASN A 1 104 ? 2.758 14.199 -7.866 1.00 91.69 104 ASN A CA 1
ATOM 874 C C . ASN A 1 104 ? 3.144 12.903 -7.142 1.00 91.69 104 ASN A C 1
ATOM 876 O O . ASN A 1 104 ? 3.137 12.831 -5.911 1.00 91.69 104 ASN A O 1
ATOM 880 N N . VAL A 1 105 ? 3.513 11.893 -7.935 1.00 89.56 105 VAL A N 1
ATOM 881 C CA . VAL A 1 105 ? 3.922 10.559 -7.477 1.00 89.56 105 VAL A CA 1
ATOM 882 C C . VAL A 1 105 ? 4.924 10.652 -6.331 1.00 89.56 105 VAL A C 1
ATOM 884 O O . VAL A 1 105 ? 4.745 10.014 -5.297 1.00 89.56 105 VAL A O 1
ATOM 887 N N . ARG A 1 106 ? 5.952 11.493 -6.469 1.00 86.56 106 ARG A N 1
ATOM 888 C CA . ARG A 1 106 ? 7.041 11.586 -5.496 1.00 86.56 106 ARG A CA 1
ATOM 889 C C . ARG A 1 106 ? 6.587 12.143 -4.152 1.00 86.56 106 ARG A C 1
ATOM 891 O O . ARG A 1 106 ? 6.911 11.570 -3.114 1.00 86.56 106 ARG A O 1
ATOM 898 N N . GLU A 1 107 ? 5.837 13.241 -4.164 1.00 90.88 107 GLU A N 1
ATOM 899 C CA . GLU A 1 107 ? 5.304 13.820 -2.927 1.00 90.88 107 GLU A CA 1
ATOM 900 C C . GLU A 1 107 ? 4.347 12.849 -2.234 1.00 90.88 107 GLU A C 1
ATOM 902 O O . GLU A 1 107 ? 4.403 12.702 -1.013 1.00 90.88 107 GLU A O 1
ATOM 907 N N . ILE A 1 108 ? 3.522 12.136 -3.007 1.00 94.69 108 ILE A N 1
ATOM 908 C CA . ILE A 1 108 ? 2.613 11.112 -2.484 1.00 94.69 108 ILE A CA 1
ATOM 909 C C . ILE A 1 108 ? 3.395 9.982 -1.812 1.00 94.69 108 ILE A C 1
ATOM 911 O O . ILE A 1 108 ? 3.049 9.610 -0.691 1.00 94.69 108 ILE A O 1
ATOM 915 N N . CYS A 1 109 ? 4.466 9.483 -2.438 1.00 91.88 109 CYS A N 1
ATOM 916 C CA . CYS A 1 109 ? 5.328 8.449 -1.857 1.00 91.88 109 CYS A CA 1
ATOM 917 C C . CYS A 1 109 ? 5.930 8.911 -0.523 1.00 91.88 109 CYS A C 1
ATOM 919 O O . CYS A 1 109 ? 5.832 8.210 0.483 1.00 91.88 109 CYS A O 1
ATOM 921 N N . PHE A 1 110 ? 6.495 10.123 -0.470 1.00 91.50 110 PHE A N 1
ATOM 922 C CA . PHE A 1 110 ? 7.074 10.643 0.772 1.00 91.50 110 PHE A CA 1
ATOM 923 C C . PHE A 1 110 ? 6.031 10.907 1.856 1.00 91.50 110 PHE A C 1
ATOM 925 O O . PHE A 1 110 ? 6.306 10.670 3.033 1.00 91.50 110 PHE A O 1
ATOM 932 N N . ALA A 1 111 ? 4.832 11.364 1.492 1.00 95.44 111 ALA A N 1
ATOM 933 C CA . ALA A 1 111 ? 3.746 11.536 2.446 1.00 95.44 111 ALA A CA 1
ATOM 934 C C . ALA A 1 111 ? 3.273 10.183 2.999 1.00 95.44 111 ALA A C 1
ATOM 936 O O . ALA A 1 111 ? 3.126 10.041 4.213 1.00 95.44 111 ALA A O 1
ATOM 937 N N . LEU A 1 112 ? 3.089 9.175 2.142 1.00 96.12 112 LEU A N 1
ATOM 938 C CA . LEU A 1 112 ? 2.769 7.806 2.550 1.00 96.12 112 LEU A CA 1
ATOM 939 C C . LEU A 1 112 ? 3.820 7.254 3.523 1.00 96.12 112 LEU A C 1
ATOM 941 O O . LEU A 1 112 ? 3.460 6.806 4.615 1.00 96.12 112 LEU A O 1
ATOM 945 N N . GLU A 1 113 ? 5.104 7.376 3.175 1.00 93.00 113 GLU A N 1
ATOM 946 C CA . GLU A 1 113 ? 6.222 6.896 3.993 1.00 93.00 113 GLU A CA 1
ATOM 947 C C . GLU A 1 113 ? 6.338 7.658 5.324 1.00 93.00 113 GLU A C 1
ATOM 949 O O . GLU A 1 113 ? 6.623 7.075 6.376 1.00 93.00 113 GLU A O 1
ATOM 954 N N . HIS A 1 114 ? 6.042 8.959 5.326 1.00 93.88 114 HIS A N 1
ATOM 955 C CA . HIS A 1 114 ? 5.922 9.736 6.553 1.00 93.88 114 HIS A CA 1
ATOM 956 C C . HIS A 1 114 ? 4.801 9.186 7.445 1.00 93.88 114 HIS A C 1
ATOM 958 O O . HIS A 1 114 ? 5.035 8.806 8.593 1.00 93.88 114 HIS A O 1
ATOM 964 N N . PHE A 1 115 ? 3.568 9.090 6.949 1.00 96.19 115 PHE A N 1
ATOM 965 C CA . PHE A 1 115 ? 2.454 8.695 7.809 1.00 96.19 115 PHE A CA 1
ATOM 966 C C . PHE A 1 115 ? 2.561 7.241 8.291 1.00 96.19 115 PHE A C 1
ATOM 968 O O . PHE A 1 115 ? 2.175 6.971 9.426 1.00 96.19 115 PHE A O 1
ATOM 975 N N . ILE A 1 116 ? 3.130 6.307 7.526 1.00 94.69 116 ILE A N 1
ATOM 976 C CA . ILE A 1 116 ? 3.286 4.914 7.984 1.00 94.69 116 ILE A CA 1
ATOM 977 C C . ILE A 1 116 ? 4.439 4.704 8.978 1.00 94.69 116 ILE A C 1
ATOM 979 O O . ILE A 1 116 ? 4.385 3.778 9.788 1.00 94.69 116 ILE A O 1
ATOM 983 N N . ASN A 1 117 ? 5.470 5.552 8.979 1.00 91.00 117 ASN A N 1
ATOM 984 C CA . ASN A 1 117 ? 6.582 5.428 9.932 1.00 91.00 117 ASN A CA 1
ATOM 985 C C . ASN A 1 117 ? 6.361 6.196 11.236 1.00 91.00 117 ASN A C 1
ATOM 987 O O . ASN A 1 117 ? 6.935 5.854 12.272 1.00 91.00 117 ASN A O 1
ATOM 991 N N . PHE A 1 118 ? 5.526 7.230 11.206 1.00 87.50 118 PHE A N 1
ATOM 992 C CA . PHE A 1 118 ? 5.147 7.980 12.396 1.00 87.50 118 PHE A CA 1
ATOM 993 C C . PHE A 1 118 ? 3.837 7.430 12.985 1.00 87.50 118 PHE A C 1
ATOM 995 O O . PHE A 1 118 ? 3.062 6.771 12.292 1.00 87.50 118 PHE A O 1
ATOM 1002 N N . LYS A 1 119 ? 3.567 7.683 14.278 1.00 76.75 119 LYS A N 1
ATOM 1003 C CA . LYS A 1 119 ? 2.314 7.286 14.965 1.00 76.75 119 LYS A CA 1
ATOM 1004 C C . LYS A 1 119 ? 1.112 8.123 14.492 1.00 76.75 119 LYS A C 1
ATOM 1006 O O . LYS A 1 119 ? 0.503 8.852 15.272 1.00 76.75 119 LYS A O 1
ATOM 1011 N N . SER A 1 120 ? 0.833 8.073 13.198 1.00 90.19 120 SER A N 1
ATOM 1012 C CA . SER A 1 120 ? -0.353 8.642 12.572 1.00 90.19 120 SER A CA 1
ATOM 1013 C C . SER A 1 120 ? -1.602 7.841 12.936 1.00 90.19 120 SER A C 1
ATOM 1015 O O . SER A 1 120 ? -1.520 6.669 13.306 1.00 90.19 120 SER A O 1
ATOM 1017 N N . ASP A 1 121 ? -2.761 8.475 12.808 1.00 95.31 121 ASP A N 1
ATOM 1018 C CA . ASP A 1 121 ? -4.052 7.811 12.906 1.00 95.31 121 ASP A CA 1
ATOM 1019 C C . ASP A 1 121 ? -4.220 6.855 11.716 1.00 95.31 121 ASP A C 1
ATOM 1021 O O . ASP A 1 121 ? -4.338 7.274 10.558 1.00 95.31 121 ASP A O 1
ATOM 1025 N N . SER A 1 122 ? -4.235 5.555 12.011 1.00 96.12 122 SER A N 1
ATOM 1026 C CA . SER A 1 122 ? -4.372 4.505 11.004 1.00 96.12 122 SER A CA 1
ATOM 1027 C C . SER A 1 122 ? -5.696 4.583 10.246 1.00 96.12 122 SER A C 1
ATOM 1029 O O . SER A 1 122 ? -5.724 4.292 9.055 1.00 96.12 122 SER A O 1
ATOM 1031 N N . ASN A 1 123 ? -6.794 5.005 10.879 1.00 97.31 123 ASN A N 1
ATOM 1032 C CA . ASN A 1 123 ? -8.085 5.128 10.203 1.00 97.31 123 ASN A CA 1
ATOM 1033 C C . ASN A 1 123 ? -8.101 6.303 9.230 1.00 97.31 123 ASN A C 1
ATOM 1035 O O . ASN A 1 123 ? -8.625 6.164 8.123 1.00 97.31 123 ASN A O 1
ATOM 1039 N N . TRP A 1 124 ? -7.501 7.433 9.607 1.00 97.75 124 TRP A N 1
ATOM 1040 C CA . TRP A 1 124 ? -7.313 8.542 8.675 1.00 97.75 124 TRP A CA 1
ATOM 1041 C C . TRP A 1 124 ? -6.449 8.108 7.486 1.00 97.75 124 TRP A C 1
ATOM 1043 O O . TRP A 1 124 ? -6.829 8.343 6.340 1.00 97.75 124 TRP A O 1
ATOM 1053 N N . LEU A 1 125 ? -5.339 7.405 7.735 1.00 97.94 125 LEU A N 1
ATOM 1054 C CA . LEU A 1 125 ? -4.452 6.943 6.667 1.00 97.94 125 LEU A CA 1
ATOM 1055 C C . LEU A 1 125 ? -5.148 5.935 5.737 1.00 97.94 125 LEU A C 1
ATOM 1057 O O . LEU A 1 125 ? -5.015 6.037 4.519 1.00 97.94 125 LEU A O 1
ATOM 1061 N N . LEU A 1 126 ? -5.967 5.024 6.274 1.00 98.44 126 LEU A N 1
ATOM 1062 C CA . LEU A 1 126 ? -6.785 4.102 5.476 1.00 98.44 126 LEU A CA 1
ATOM 1063 C C . LEU A 1 126 ? -7.745 4.837 4.525 1.00 98.44 126 LEU A C 1
ATOM 1065 O O . LEU A 1 126 ? -7.953 4.382 3.399 1.00 98.44 126 LEU A O 1
ATOM 1069 N N . LEU A 1 127 ? -8.313 5.979 4.930 1.00 98.25 127 LEU A N 1
ATOM 1070 C CA . LEU A 1 127 ? -9.151 6.790 4.036 1.00 98.25 127 LEU A CA 1
ATOM 1071 C C . LEU A 1 127 ? -8.344 7.348 2.857 1.00 98.25 127 LEU A C 1
ATOM 1073 O O . LEU A 1 127 ? -8.832 7.325 1.725 1.00 98.25 127 LEU A O 1
ATOM 1077 N N . GLN A 1 128 ? -7.107 7.789 3.102 1.00 98.12 128 GLN A N 1
ATOM 1078 C CA . GLN A 1 128 ? -6.222 8.283 2.043 1.00 98.12 128 GLN A CA 1
ATOM 1079 C C . GLN A 1 128 ? -5.808 7.153 1.099 1.00 98.12 128 GLN A C 1
ATOM 1081 O O . GLN A 1 128 ? -5.935 7.286 -0.116 1.00 98.12 128 GLN A O 1
ATOM 1086 N N . ILE A 1 129 ? -5.433 5.992 1.640 1.00 98.19 129 ILE A N 1
ATOM 1087 C CA . ILE A 1 129 ? -5.109 4.798 0.846 1.00 98.19 129 ILE A CA 1
ATOM 1088 C C . ILE A 1 129 ? -6.293 4.395 -0.035 1.00 98.19 129 ILE A C 1
ATOM 1090 O O . ILE A 1 129 ? -6.107 4.123 -1.216 1.00 98.19 129 ILE A O 1
ATOM 1094 N N . LYS A 1 130 ? -7.527 4.396 0.488 1.00 98.06 130 LYS A N 1
ATOM 1095 C CA . LYS A 1 130 ? -8.720 4.067 -0.312 1.00 98.06 130 LYS A CA 1
ATOM 1096 C C . LYS A 1 130 ? -8.902 4.998 -1.509 1.00 98.06 130 LYS A C 1
ATOM 1098 O O . LYS A 1 130 ? -9.403 4.565 -2.548 1.00 98.06 130 LYS A O 1
ATOM 1103 N N . LYS A 1 131 ? -8.540 6.272 -1.360 1.00 96.69 131 LYS A N 1
ATOM 1104 C CA . LYS A 1 131 ? -8.556 7.240 -2.456 1.00 96.69 131 LYS A CA 1
ATOM 1105 C C . LYS A 1 131 ? -7.462 6.921 -3.475 1.00 96.69 131 LYS A C 1
ATOM 1107 O O . LYS A 1 131 ? -7.764 6.821 -4.660 1.00 96.69 131 LYS A O 1
ATOM 1112 N N . LEU A 1 132 ? -6.232 6.701 -3.011 1.00 97.25 132 LEU A N 1
ATOM 1113 C CA . LEU A 1 132 ? -5.077 6.403 -3.864 1.00 97.25 132 LEU A CA 1
ATOM 1114 C C . LEU A 1 132 ? -5.197 5.055 -4.588 1.00 97.25 132 LEU A C 1
ATOM 1116 O O . LEU A 1 132 ? -4.753 4.941 -5.721 1.00 97.25 132 LEU A O 1
ATOM 1120 N N . ALA A 1 133 ? -5.883 4.067 -4.008 1.00 96.50 133 ALA A N 1
ATOM 1121 C CA . ALA A 1 133 ? -6.140 2.761 -4.625 1.00 96.50 133 ALA A CA 1
ATOM 1122 C C . ALA A 1 133 ? -6.953 2.831 -5.936 1.00 96.50 133 ALA A C 1
ATOM 1124 O O . ALA A 1 133 ? -7.069 1.834 -6.648 1.00 96.50 133 ALA A O 1
ATOM 1125 N N . LYS A 1 134 ? -7.548 3.994 -6.236 1.00 94.50 134 LYS A N 1
ATOM 1126 C CA . LYS A 1 134 ? -8.309 4.276 -7.460 1.00 94.50 134 LYS A CA 1
ATOM 1127 C C . LYS A 1 134 ? -7.552 5.169 -8.448 1.00 94.50 134 LYS A C 1
ATOM 1129 O O . LYS A 1 134 ? -8.157 5.610 -9.420 1.00 94.50 134 LYS A O 1
ATOM 1134 N N . ASN A 1 135 ? -6.291 5.498 -8.169 1.00 94.19 135 ASN A N 1
ATOM 1135 C CA . ASN A 1 135 ? -5.465 6.297 -9.067 1.00 94.19 135 ASN A CA 1
ATOM 1136 C C . ASN A 1 135 ? -5.138 5.498 -10.346 1.00 94.19 135 ASN A C 1
ATOM 1138 O O . ASN A 1 135 ? -5.130 4.267 -10.332 1.00 94.19 135 ASN A O 1
ATOM 1142 N N . GLU A 1 136 ? -4.910 6.201 -11.453 1.00 91.50 136 GLU A N 1
ATOM 1143 C CA . GLU A 1 136 ? -4.533 5.599 -12.737 1.00 91.50 136 GLU A CA 1
ATOM 1144 C C . GLU A 1 136 ? -3.036 5.243 -12.784 1.00 91.50 136 GLU A C 1
ATOM 1146 O O . GLU A 1 136 ? -2.651 4.289 -13.466 1.00 91.50 136 GLU A O 1
ATOM 1151 N N . ASP A 1 137 ? -2.208 5.966 -12.022 1.00 90.94 137 ASP A N 1
ATOM 1152 C CA . ASP A 1 137 ? -0.770 5.737 -11.906 1.00 90.94 137 ASP A CA 1
ATOM 1153 C C . ASP A 1 137 ? -0.471 4.483 -11.068 1.00 90.94 137 ASP A C 1
ATOM 1155 O O . ASP A 1 137 ? -0.805 4.404 -9.881 1.00 90.94 137 ASP A O 1
ATOM 1159 N N . GLU A 1 138 ? 0.179 3.496 -11.692 1.00 89.31 138 GLU A N 1
ATOM 1160 C CA . GLU A 1 138 ? 0.538 2.226 -11.050 1.00 89.31 138 GLU A CA 1
ATOM 1161 C C . GLU A 1 138 ? 1.410 2.427 -9.808 1.00 89.31 138 GLU A C 1
ATOM 1163 O O . GLU A 1 138 ? 1.183 1.763 -8.798 1.00 89.31 138 GLU A O 1
ATOM 1168 N N . THR A 1 139 ? 2.370 3.356 -9.855 1.00 87.44 139 THR A N 1
ATOM 1169 C CA . THR A 1 139 ? 3.314 3.600 -8.758 1.00 87.44 139 THR A CA 1
ATOM 1170 C C . THR A 1 139 ? 2.562 4.078 -7.524 1.00 87.44 139 THR A C 1
ATOM 1172 O O . THR A 1 139 ? 2.745 3.532 -6.440 1.00 87.44 139 THR A O 1
ATOM 1175 N N . ILE A 1 140 ? 1.644 5.036 -7.687 1.00 93.38 140 ILE A N 1
ATOM 1176 C CA . ILE A 1 140 ? 0.814 5.538 -6.582 1.00 93.38 140 ILE A CA 1
ATOM 1177 C C . ILE A 1 140 ? -0.021 4.412 -5.961 1.00 93.38 140 ILE A C 1
ATOM 1179 O O . ILE A 1 140 ? -0.088 4.285 -4.734 1.00 93.38 140 ILE A O 1
ATOM 1183 N N . VAL A 1 141 ? -0.671 3.593 -6.794 1.00 95.38 141 VAL A N 1
ATOM 1184 C CA . VAL A 1 141 ? -1.512 2.490 -6.308 1.00 95.38 141 VAL A CA 1
ATOM 1185 C C . VAL A 1 141 ? -0.662 1.428 -5.609 1.00 95.38 141 VAL A C 1
ATOM 1187 O O . VAL A 1 141 ? -1.068 0.904 -4.568 1.00 95.38 141 VAL A O 1
ATOM 1190 N N . GLN A 1 142 ? 0.515 1.113 -6.148 1.00 92.31 142 GLN A N 1
ATOM 1191 C CA . GLN A 1 142 ? 1.441 0.143 -5.575 1.00 92.31 142 GLN A CA 1
ATOM 1192 C C . GLN A 1 142 ? 1.949 0.599 -4.202 1.00 92.31 142 GLN A C 1
ATOM 1194 O O . GLN A 1 142 ? 1.850 -0.161 -3.241 1.00 92.31 142 GLN A O 1
ATOM 1199 N N . GLU A 1 143 ? 2.399 1.845 -4.077 1.00 93.19 143 GLU A N 1
ATOM 1200 C CA . GLU A 1 143 ? 2.876 2.417 -2.810 1.00 93.19 143 GLU A CA 1
ATOM 1201 C C . GLU A 1 143 ? 1.761 2.455 -1.755 1.00 93.19 143 GLU A C 1
ATOM 1203 O O . GLU A 1 143 ? 1.943 2.047 -0.606 1.00 93.19 143 GLU A O 1
ATOM 1208 N N . ALA A 1 144 ? 0.541 2.838 -2.148 1.00 97.06 144 ALA A N 1
ATOM 1209 C CA . ALA A 1 144 ? -0.618 2.774 -1.259 1.00 97.06 144 ALA A CA 1
ATOM 1210 C C . ALA A 1 144 ? -0.932 1.330 -0.809 1.00 97.06 144 ALA A C 1
ATOM 1212 O O . ALA A 1 144 ? -1.335 1.105 0.337 1.00 97.06 144 ALA A O 1
ATOM 1213 N N . SER A 1 145 ? -0.728 0.347 -1.691 1.00 97.25 145 SER A N 1
ATOM 1214 C CA . SER A 1 145 ? -0.918 -1.078 -1.394 1.00 97.25 145 SER A CA 1
ATOM 1215 C C . SER A 1 145 ? 0.119 -1.601 -0.402 1.00 97.25 145 SER A C 1
ATOM 1217 O O . SER A 1 145 ? -0.226 -2.355 0.512 1.00 97.25 145 SER A O 1
ATOM 1219 N N . GLU A 1 146 ? 1.371 -1.171 -0.538 1.00 95.44 146 GLU A N 1
ATOM 1220 C CA . GLU A 1 146 ? 2.431 -1.489 0.414 1.00 95.44 146 GLU A CA 1
ATOM 1221 C C . GLU A 1 146 ? 2.144 -0.902 1.795 1.00 95.44 146 GLU A C 1
ATOM 1223 O O . GLU A 1 146 ? 2.230 -1.609 2.805 1.00 95.44 146 GLU A O 1
ATOM 1228 N N . VAL A 1 147 ? 1.725 0.364 1.858 1.00 96.62 147 VAL A N 1
ATOM 1229 C CA . VAL A 1 147 ? 1.342 0.980 3.130 1.00 96.62 147 VAL A CA 1
ATOM 1230 C C . VAL A 1 147 ? 0.167 0.241 3.767 1.00 96.62 147 VAL A C 1
ATOM 1232 O O . VAL A 1 147 ? 0.196 -0.011 4.973 1.00 96.62 147 VAL A O 1
ATOM 1235 N N . LEU A 1 148 ? -0.842 -0.174 2.991 1.00 98.00 148 LEU A N 1
ATOM 1236 C CA . LEU A 1 148 ? -1.931 -0.996 3.524 1.00 98.00 148 LEU A CA 1
ATOM 1237 C C . LEU A 1 148 ? -1.408 -2.313 4.107 1.00 98.00 148 LEU A C 1
ATOM 1239 O O . LEU A 1 148 ? -1.799 -2.689 5.214 1.00 98.00 148 LEU A O 1
ATOM 1243 N N . TYR A 1 149 ? -0.517 -3.001 3.391 1.00 96.50 149 TYR A N 1
ATOM 1244 C CA . TYR A 1 149 ? 0.121 -4.218 3.885 1.00 96.50 149 TYR A CA 1
ATOM 1245 C C . TYR A 1 149 ? 0.826 -3.979 5.227 1.00 96.50 149 TYR A C 1
ATOM 1247 O O . TYR A 1 149 ? 0.610 -4.739 6.173 1.00 96.50 149 TYR A O 1
ATOM 1255 N N . ARG A 1 150 ? 1.582 -2.884 5.356 1.00 95.50 150 ARG A N 1
ATOM 1256 C CA . ARG A 1 150 ? 2.253 -2.508 6.610 1.00 95.50 150 ARG A CA 1
ATOM 1257 C C . ARG A 1 150 ? 1.272 -2.185 7.735 1.00 95.50 150 ARG A C 1
ATOM 1259 O O . ARG A 1 150 ? 1.501 -2.608 8.863 1.00 95.50 150 ARG A O 1
ATOM 1266 N N . ILE A 1 151 ? 0.151 -1.515 7.456 1.00 96.25 151 ILE A N 1
ATOM 1267 C CA . ILE A 1 151 ? -0.915 -1.304 8.454 1.00 96.25 151 ILE A CA 1
ATOM 1268 C C . ILE A 1 151 ? -1.449 -2.652 8.955 1.00 96.25 151 ILE A C 1
ATOM 1270 O O . ILE A 1 151 ? -1.623 -2.841 10.159 1.00 96.25 151 ILE A O 1
ATOM 1274 N N . VAL A 1 152 ? -1.691 -3.613 8.062 1.00 96.19 152 VAL A N 1
ATOM 1275 C CA . VAL A 1 152 ? -2.183 -4.942 8.457 1.00 96.19 152 VAL A CA 1
ATOM 1276 C C . VAL A 1 152 ? -1.123 -5.723 9.247 1.00 96.19 152 VAL A C 1
ATOM 1278 O O . VAL A 1 152 ? -1.461 -6.419 10.207 1.00 96.19 152 VAL A O 1
ATOM 1281 N N . ASP A 1 153 ? 0.156 -5.590 8.902 1.00 94.56 153 ASP A N 1
ATOM 1282 C CA . ASP A 1 153 ? 1.246 -6.263 9.612 1.00 94.56 153 ASP A CA 1
ATOM 1283 C C . ASP A 1 153 ? 1.492 -5.673 11.002 1.00 94.56 153 ASP A C 1
ATOM 1285 O O . ASP A 1 153 ? 1.493 -6.385 12.011 1.00 94.56 153 ASP A O 1
ATOM 1289 N N . GLU A 1 154 ? 1.624 -4.355 11.072 1.00 93.69 154 GLU A N 1
ATOM 1290 C CA . GLU A 1 154 ? 2.153 -3.659 12.240 1.00 93.69 154 GLU A CA 1
ATOM 1291 C C . GLU A 1 154 ? 1.043 -3.107 13.148 1.00 93.69 154 GLU A C 1
ATOM 1293 O O . GLU A 1 154 ? 1.233 -3.006 14.360 1.00 93.69 154 GLU A O 1
ATOM 1298 N N . ARG A 1 155 ? -0.127 -2.768 12.585 1.00 93.12 155 ARG A N 1
ATOM 1299 C CA . ARG A 1 155 ? -1.146 -1.927 13.243 1.00 93.12 155 ARG A CA 1
ATOM 1300 C C . ARG A 1 155 ? -2.546 -2.542 13.333 1.00 93.12 155 ARG A C 1
ATOM 1302 O O . ARG A 1 155 ? -3.431 -1.948 13.939 1.00 93.12 155 ARG A O 1
ATOM 1309 N N . LEU A 1 156 ? -2.778 -3.755 12.822 1.00 92.88 156 LEU A N 1
ATOM 1310 C CA . LEU A 1 156 ? -4.114 -4.390 12.819 1.00 92.88 156 LEU A CA 1
ATOM 1311 C C . LEU A 1 156 ? -4.748 -4.573 14.214 1.00 92.88 156 LEU A C 1
ATOM 1313 O O . LEU A 1 156 ? -5.965 -4.733 14.331 1.00 92.88 156 LEU A O 1
ATOM 1317 N N . ASN A 1 157 ? -3.929 -4.572 15.265 1.00 90.94 157 ASN A N 1
ATOM 1318 C CA . ASN A 1 157 ? -4.371 -4.728 16.651 1.00 90.94 157 ASN A CA 1
ATOM 1319 C C . ASN A 1 157 ? -4.583 -3.389 17.377 1.00 90.94 157 ASN A C 1
ATOM 1321 O O . ASN A 1 157 ? -4.875 -3.391 18.572 1.00 90.94 157 ASN A O 1
ATOM 1325 N N . GLU A 1 158 ? -4.437 -2.253 16.689 1.00 91.81 158 GLU A N 1
ATOM 1326 C CA . GLU A 1 158 ? -4.767 -0.948 17.256 1.00 91.81 158 GLU A CA 1
ATOM 1327 C C . GLU A 1 158 ? -6.246 -0.869 17.652 1.00 91.81 158 GLU A C 1
ATOM 1329 O O . GLU A 1 158 ? -7.143 -1.407 16.990 1.00 91.81 158 GLU A O 1
ATOM 1334 N N . GLN A 1 159 ? -6.507 -0.173 18.759 1.00 88.62 159 GLN A N 1
ATOM 1335 C CA . GLN A 1 159 ? -7.860 0.025 19.252 1.00 88.62 159 GLN A CA 1
ATOM 1336 C C . GLN A 1 159 ? -8.665 0.829 18.221 1.00 88.62 159 GLN A C 1
ATOM 1338 O O . GLN A 1 159 ? -8.254 1.910 17.811 1.00 88.62 159 GLN A O 1
ATOM 1343 N N . ASN A 1 160 ? -9.835 0.315 17.837 1.00 91.12 160 ASN A N 1
ATOM 1344 C CA . ASN A 1 160 ? -10.760 0.935 16.878 1.00 91.12 160 ASN A CA 1
ATOM 1345 C C . ASN A 1 160 ? -10.277 0.996 15.419 1.00 91.12 160 ASN A C 1
ATOM 1347 O O . ASN A 1 160 ? -10.840 1.766 14.638 1.00 91.12 160 ASN A O 1
ATOM 1351 N N . ILE A 1 161 ? -9.283 0.199 15.009 1.00 94.88 161 ILE A N 1
ATOM 1352 C CA . ILE A 1 161 ? -8.926 0.143 13.587 1.00 94.88 161 ILE A CA 1
ATOM 1353 C C . ILE A 1 161 ? -10.098 -0.375 12.738 1.00 94.88 161 ILE A C 1
ATOM 1355 O O . ILE A 1 161 ? -10.762 -1.366 13.066 1.00 94.88 161 ILE A O 1
ATOM 1359 N N . ASN A 1 162 ? -10.359 0.295 11.620 1.00 96.88 162 ASN A N 1
ATOM 1360 C CA . ASN A 1 162 ? -11.481 0.002 10.745 1.00 96.88 162 ASN A CA 1
ATOM 1361 C C . ASN A 1 162 ? -11.169 -1.188 9.818 1.00 96.88 162 ASN A C 1
ATOM 1363 O O . ASN A 1 162 ? -10.767 -1.035 8.664 1.00 96.88 162 ASN A O 1
ATOM 1367 N N . LYS A 1 163 ? -11.387 -2.407 10.327 1.00 95.44 163 LYS A N 1
ATOM 1368 C CA . LYS A 1 163 ? -11.174 -3.664 9.580 1.00 95.44 163 LYS A CA 1
ATOM 1369 C C . LYS A 1 163 ? -12.082 -3.810 8.351 1.00 95.44 163 LYS A C 1
ATOM 1371 O O . LYS A 1 163 ? -11.705 -4.482 7.388 1.00 95.44 163 LYS A O 1
ATOM 1376 N N . GLN A 1 164 ? -13.256 -3.178 8.373 1.00 96.31 164 GLN A N 1
ATOM 1377 C CA . GLN A 1 164 ? -14.156 -3.150 7.222 1.00 96.31 164 GLN A CA 1
ATOM 1378 C C . GLN A 1 164 ? -13.533 -2.338 6.082 1.00 96.31 164 GLN A C 1
ATOM 1380 O O . GLN A 1 164 ? -13.469 -2.815 4.953 1.00 96.31 164 GLN A O 1
ATOM 1385 N N . LEU A 1 165 ? -12.979 -1.165 6.395 1.00 97.81 165 LEU A N 1
ATOM 1386 C CA . LEU A 1 165 ? -12.291 -0.320 5.423 1.00 97.81 165 LEU A CA 1
ATOM 1387 C C . LEU A 1 165 ? -11.063 -1.017 4.816 1.00 97.81 165 LEU A C 1
ATOM 1389 O O . LEU A 1 165 ? -10.873 -0.952 3.607 1.00 97.81 165 LEU A O 1
ATOM 1393 N N . ILE A 1 166 ? -10.280 -1.748 5.617 1.00 97.75 166 ILE A N 1
ATOM 1394 C CA . ILE A 1 166 ? -9.175 -2.588 5.113 1.00 97.75 166 ILE A CA 1
ATOM 1395 C C . ILE A 1 166 ? -9.684 -3.604 4.080 1.00 97.75 166 ILE A C 1
ATOM 1397 O O . ILE A 1 166 ? -9.085 -3.760 3.016 1.00 97.75 166 ILE A O 1
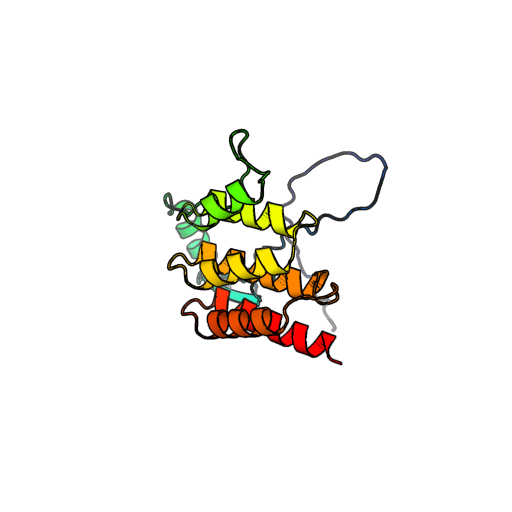ATOM 1401 N N . SER A 1 167 ? -10.798 -4.278 4.377 1.00 96.38 167 SER A N 1
ATOM 1402 C CA . SER A 1 167 ? -11.382 -5.286 3.482 1.00 96.38 167 SER A CA 1
ATOM 1403 C C . SER A 1 167 ? -11.870 -4.655 2.173 1.00 96.38 167 SER A C 1
ATOM 1405 O O . SER A 1 167 ? -11.585 -5.171 1.099 1.00 96.38 167 SER A O 1
ATOM 1407 N N . GLU A 1 168 ? -12.525 -3.493 2.244 1.00 97.69 168 GLU A N 1
ATOM 1408 C CA . GLU A 1 168 ? -12.959 -2.742 1.059 1.00 97.69 168 GLU A CA 1
ATOM 1409 C C . GLU A 1 168 ? -11.789 -2.324 0.166 1.00 97.69 168 GLU A C 1
ATOM 1411 O O . GLU A 1 168 ? -11.873 -2.453 -1.053 1.00 97.69 168 GLU A O 1
ATOM 1416 N N . ILE A 1 169 ? -10.696 -1.830 0.755 1.00 98.25 169 ILE A N 1
ATOM 1417 C CA . ILE A 1 169 ? -9.505 -1.463 -0.019 1.00 98.25 169 ILE A CA 1
ATOM 1418 C C . ILE A 1 169 ? -8.895 -2.715 -0.649 1.00 98.25 169 ILE A C 1
ATOM 1420 O O . ILE A 1 169 ? -8.578 -2.701 -1.832 1.00 98.25 169 ILE A O 1
ATOM 1424 N N . THR A 1 170 ? -8.790 -3.815 0.099 1.00 97.56 170 THR A N 1
ATOM 1425 C CA . THR A 1 170 ? -8.223 -5.077 -0.406 1.00 97.56 170 THR A CA 1
ATOM 1426 C C . THR A 1 170 ? -8.981 -5.590 -1.637 1.00 97.56 170 THR A C 1
ATOM 1428 O O . THR A 1 170 ? -8.351 -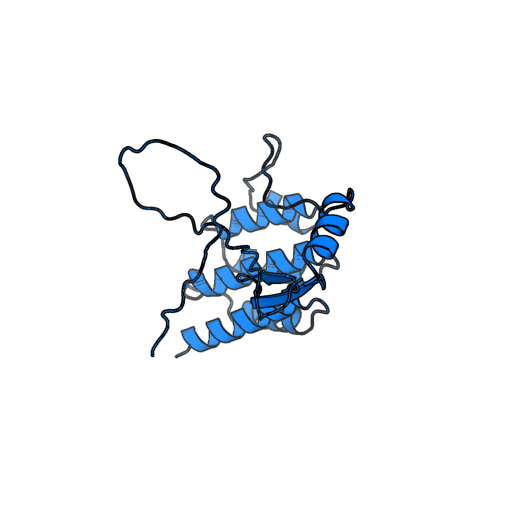6.001 -2.611 1.00 97.56 170 THR A O 1
ATOM 1431 N N . GLU A 1 171 ? -10.313 -5.492 -1.647 1.00 97.00 171 GLU A N 1
ATOM 1432 C CA . GLU A 1 171 ? -11.130 -5.845 -2.817 1.00 97.00 171 GLU A CA 1
ATOM 1433 C C . GLU A 1 171 ? -10.897 -4.905 -4.013 1.00 97.00 171 GLU A C 1
ATOM 1435 O O . GLU A 1 171 ? -10.837 -5.371 -5.153 1.00 97.00 171 GLU A O 1
ATOM 1440 N N . LEU A 1 172 ? -10.681 -3.601 -3.782 1.00 96.31 172 LEU A N 1
ATOM 1441 C CA . LEU A 1 172 ? -10.289 -2.674 -4.856 1.00 96.31 172 LEU A CA 1
ATOM 1442 C C . LEU A 1 172 ? -8.950 -3.080 -5.487 1.00 96.31 172 LEU A C 1
ATOM 1444 O O . LEU A 1 172 ? -8.834 -3.113 -6.711 1.00 96.31 172 LEU A O 1
ATOM 1448 N N . LEU A 1 173 ? -7.956 -3.430 -4.665 1.00 96.06 173 LEU A N 1
ATOM 1449 C CA . LEU A 1 173 ? -6.634 -3.847 -5.144 1.00 96.06 173 LEU A CA 1
ATOM 1450 C C . LEU A 1 173 ? -6.702 -5.163 -5.930 1.00 96.06 173 LEU A C 1
ATOM 1452 O O . LEU A 1 173 ? -6.042 -5.324 -6.954 1.00 96.06 173 LEU A O 1
ATOM 1456 N N . LYS A 1 174 ? -7.551 -6.095 -5.495 1.00 94.50 174 LYS A N 1
ATOM 1457 C CA . LYS A 1 174 ? -7.774 -7.381 -6.169 1.00 94.50 174 LYS A CA 1
ATOM 1458 C C . LYS A 1 174 ? -8.384 -7.220 -7.563 1.00 94.50 174 LYS A C 1
ATOM 1460 O O . LYS A 1 174 ? -8.029 -7.960 -8.482 1.00 94.50 174 LYS A O 1
ATOM 1465 N N . ALA A 1 175 ? -9.283 -6.248 -7.719 1.00 92.44 175 ALA A N 1
ATOM 1466 C CA . ALA A 1 175 ? -9.912 -5.907 -8.991 1.00 92.44 175 ALA A CA 1
ATOM 1467 C C . ALA A 1 175 ? -9.017 -5.056 -9.915 1.00 92.44 175 ALA A C 1
ATOM 1469 O O . ALA A 1 175 ? -9.390 -4.810 -11.063 1.00 92.44 175 ALA A O 1
ATOM 1470 N N . ASN A 1 176 ? -7.850 -4.608 -9.443 1.00 92.00 176 ASN A N 1
ATOM 1471 C CA . ASN A 1 176 ? -6.971 -3.717 -10.193 1.00 92.00 176 ASN A CA 1
ATOM 1472 C C . ASN A 1 176 ? -6.355 -4.407 -11.427 1.00 92.00 176 ASN A C 1
ATOM 1474 O O . ASN A 1 176 ? -6.190 -5.627 -11.462 1.00 92.00 176 ASN A O 1
ATOM 1478 N N . PHE A 1 177 ? -6.006 -3.645 -12.465 1.00 85.12 177 PHE A N 1
ATOM 1479 C CA . PHE A 1 177 ? -5.391 -4.190 -13.675 1.00 85.12 177 PHE A CA 1
ATOM 1480 C C . PHE A 1 177 ? -3.969 -4.714 -13.413 1.00 85.12 177 PHE A C 1
ATOM 1482 O O . PHE A 1 177 ? -3.661 -5.836 -13.829 1.00 85.12 177 PHE A O 1
ATOM 1489 N N . TYR A 1 178 ? -3.162 -3.969 -12.653 1.00 85.62 178 TYR A N 1
ATOM 1490 C CA . TYR A 1 178 ? -1.733 -4.218 -12.454 1.00 85.62 178 TYR A CA 1
ATOM 1491 C C . TYR A 1 178 ? -1.453 -5.466 -11.599 1.00 85.62 178 TYR A C 1
ATOM 1493 O O . TYR A 1 178 ? -2.059 -5.692 -10.546 1.00 85.62 178 TYR A O 1
ATOM 1501 N N . SER A 1 179 ? -0.521 -6.312 -12.050 1.00 84.50 179 SER A N 1
ATOM 1502 C CA . SER A 1 179 ? -0.154 -7.556 -11.356 1.00 84.50 179 SER A CA 1
ATOM 1503 C C . SER A 1 179 ? 0.570 -7.309 -10.034 1.00 84.50 179 SER A C 1
ATOM 1505 O O . SER A 1 179 ? 0.337 -8.042 -9.074 1.00 84.50 179 SER A O 1
ATOM 1507 N N . SER A 1 180 ? 1.401 -6.267 -9.979 1.00 80.56 180 SER A N 1
ATOM 1508 C CA . SER A 1 180 ? 2.078 -5.762 -8.776 1.00 80.56 180 SER A CA 1
ATOM 1509 C C . SER A 1 180 ? 1.068 -5.494 -7.649 1.00 80.56 180 SER A C 1
ATOM 1511 O O . SER A 1 180 ? 1.165 -6.059 -6.558 1.00 80.56 180 SER A O 1
ATOM 1513 N N . VAL A 1 181 ? 0.014 -4.737 -7.955 1.00 89.94 181 VAL A N 1
ATOM 1514 C CA . VAL A 1 181 ? -1.082 -4.387 -7.039 1.00 89.94 181 VAL A CA 1
ATOM 1515 C C . VAL A 1 181 ? -1.874 -5.623 -6.596 1.00 89.94 181 VAL A C 1
ATOM 1517 O O . VAL A 1 181 ? -2.112 -5.829 -5.401 1.00 89.94 181 VAL A O 1
ATOM 1520 N N . LYS A 1 182 ? -2.224 -6.511 -7.536 1.00 91.75 182 LYS A N 1
ATOM 1521 C CA . LYS A 1 182 ? -2.889 -7.790 -7.224 1.00 91.75 182 LYS A CA 1
ATOM 1522 C C . LYS A 1 182 ? -2.053 -8.687 -6.306 1.00 91.75 182 LYS A C 1
ATOM 1524 O O . LYS A 1 182 ? -2.607 -9.466 -5.531 1.00 91.75 182 LYS A O 1
ATOM 1529 N N . ASN A 1 183 ? -0.726 -8.635 -6.391 1.00 89.56 183 ASN A N 1
ATOM 1530 C CA . ASN A 1 183 ? 0.131 -9.415 -5.501 1.00 89.56 183 ASN A CA 1
ATOM 1531 C C . ASN A 1 183 ? 0.066 -8.884 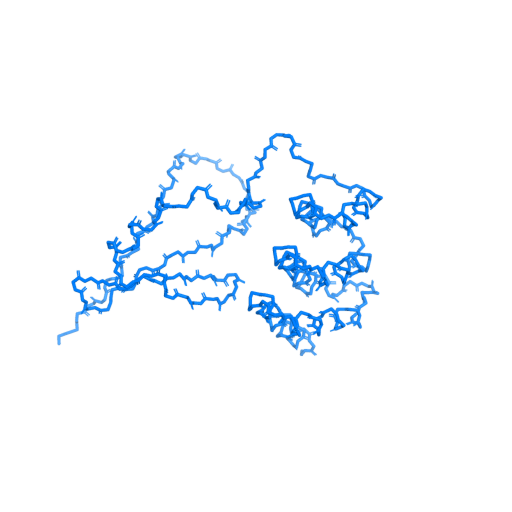-4.064 1.00 89.56 183 ASN A C 1
ATOM 1533 O O . ASN A 1 183 ? -0.047 -9.689 -3.138 1.00 89.56 183 ASN A O 1
ATOM 1537 N N . TYR A 1 184 ? 0.025 -7.563 -3.861 1.00 92.94 184 TYR A N 1
ATOM 1538 C CA . TYR A 1 184 ? -0.217 -7.001 -2.528 1.00 92.94 184 TYR A CA 1
ATOM 1539 C C . TYR A 1 184 ? -1.577 -7.412 -1.961 1.00 92.94 184 TYR A C 1
ATOM 1541 O O . TYR A 1 184 ? -1.640 -7.788 -0.791 1.00 92.94 184 TYR A O 1
ATOM 1549 N N . SER A 1 185 ? -2.649 -7.435 -2.765 1.00 94.38 185 SER A N 1
ATOM 1550 C CA . SER A 1 185 ? -3.966 -7.866 -2.268 1.00 94.38 185 SER A CA 1
ATOM 1551 C C . SER A 1 185 ? -3.922 -9.299 -1.717 1.00 94.38 185 SER A C 1
ATOM 1553 O O . SER A 1 185 ? -4.406 -9.550 -0.615 1.00 94.38 185 SER A O 1
ATOM 1555 N N . LYS A 1 186 ? -3.252 -10.226 -2.418 1.00 94.25 186 LYS A N 1
ATOM 1556 C CA . LYS A 1 186 ? -3.050 -11.611 -1.949 1.00 94.25 186 LYS A CA 1
ATOM 1557 C C . LYS A 1 186 ? -2.236 -11.673 -0.654 1.00 94.25 186 LYS A C 1
ATOM 1559 O O . LYS A 1 186 ? -2.565 -12.447 0.245 1.00 94.25 186 LYS A O 1
ATOM 1564 N N . LYS A 1 187 ? -1.174 -10.865 -0.543 1.00 93.19 187 LYS A N 1
ATOM 1565 C CA . LYS A 1 187 ? -0.343 -10.789 0.673 1.00 93.19 187 LYS A CA 1
ATOM 1566 C C . LYS A 1 187 ? -1.148 -10.298 1.869 1.00 93.19 187 LYS A C 1
ATOM 1568 O O . LYS A 1 187 ? -1.041 -10.876 2.948 1.00 93.19 187 LYS A O 1
ATOM 1573 N N . ILE A 1 188 ? -1.978 -9.279 1.663 1.00 96.12 188 ILE A N 1
ATOM 1574 C CA . ILE A 1 188 ? -2.869 -8.726 2.684 1.00 96.12 188 ILE A CA 1
ATOM 1575 C C . ILE A 1 188 ? -3.908 -9.768 3.117 1.00 96.12 188 ILE A C 1
ATOM 1577 O O . ILE A 1 188 ? -4.072 -9.993 4.314 1.00 96.12 188 ILE A O 1
ATOM 1581 N N . GLU A 1 189 ? -4.564 -10.454 2.175 1.00 95.12 189 GLU A N 1
ATOM 1582 C CA . GLU A 1 189 ? -5.523 -11.527 2.485 1.00 95.12 189 GLU A CA 1
ATOM 1583 C C . GLU A 1 189 ? -4.879 -12.649 3.315 1.00 95.12 189 GLU A C 1
ATOM 1585 O O . GLU A 1 189 ? -5.442 -13.070 4.329 1.00 95.12 189 GLU A O 1
ATOM 1590 N N . ARG A 1 190 ? -3.676 -13.107 2.931 1.00 93.88 190 ARG A N 1
ATOM 1591 C CA . ARG A 1 190 ? -2.909 -14.109 3.690 1.00 93.88 190 ARG A CA 1
ATOM 1592 C C . ARG A 1 190 ? -2.669 -13.643 5.126 1.00 93.88 190 ARG A C 1
ATOM 1594 O O . ARG A 1 190 ? -2.985 -14.368 6.066 1.00 93.88 190 ARG A O 1
ATOM 1601 N N . LEU A 1 191 ? -2.184 -12.417 5.289 1.00 93.38 191 LEU A N 1
ATOM 1602 C CA . LEU A 1 191 ? -1.847 -11.848 6.591 1.00 93.38 191 LEU A CA 1
ATOM 1603 C C . LEU A 1 191 ? -3.079 -11.654 7.492 1.00 93.38 191 LEU A C 1
ATOM 1605 O O . LEU A 1 191 ? -3.025 -11.904 8.697 1.00 93.38 191 LEU A O 1
ATOM 1609 N N . LEU A 1 192 ? -4.214 -11.253 6.912 1.00 92.56 192 LEU A N 1
ATOM 1610 C CA . LEU A 1 192 ? -5.489 -11.160 7.627 1.00 92.56 192 LEU A CA 1
ATOM 1611 C C . LEU A 1 192 ? -5.970 -12.529 8.121 1.00 92.56 192 LEU A C 1
ATOM 1613 O O . LEU A 1 192 ? -6.512 -12.613 9.222 1.00 92.56 192 LEU A O 1
ATOM 1617 N N . ASN A 1 193 ? -5.780 -13.590 7.334 1.00 90.75 193 ASN A N 1
ATOM 1618 C CA . ASN A 1 193 ? -6.147 -14.951 7.731 1.00 90.75 193 ASN A CA 1
ATOM 1619 C C . ASN A 1 193 ? -5.237 -15.487 8.846 1.00 90.75 193 ASN A C 1
ATOM 1621 O O . ASN A 1 193 ? -5.730 -16.081 9.806 1.00 90.75 193 ASN A O 1
ATOM 1625 N N . GLU A 1 194 ? -3.932 -15.221 8.762 1.00 91.00 194 GLU A N 1
ATOM 1626 C CA . GLU A 1 194 ? -2.956 -15.596 9.793 1.00 91.00 194 GLU A CA 1
ATOM 1627 C C . GLU A 1 194 ? -3.264 -14.933 11.140 1.00 91.00 194 GLU A C 1
ATOM 1629 O O . GLU A 1 194 ? -3.228 -15.596 12.169 1.00 91.00 194 GLU A O 1
ATOM 1634 N N . LYS A 1 195 ? -3.643 -13.649 11.149 1.00 84.69 195 LYS A N 1
ATOM 1635 C CA . LYS A 1 195 ? -3.959 -12.905 12.385 1.00 84.69 195 LYS A CA 1
ATOM 1636 C C . LYS A 1 195 ? -5.362 -13.179 12.954 1.00 84.69 195 LYS A C 1
ATOM 1638 O O . LYS A 1 195 ? -5.699 -12.641 14.007 1.00 84.69 195 LYS A O 1
ATOM 1643 N N . ARG A 1 196 ? -6.203 -13.953 12.257 1.00 76.50 196 ARG A N 1
ATOM 1644 C CA . ARG A 1 196 ? -7.519 -14.417 12.747 1.00 76.50 196 ARG A CA 1
ATOM 1645 C C . ARG A 1 196 ? -7.453 -15.777 13.449 1.00 76.50 196 ARG A C 1
ATOM 1647 O O . ARG A 1 196 ? -8.417 -16.117 14.133 1.00 76.50 196 ARG A O 1
ATOM 1654 N N . SER A 1 197 ? -6.380 -16.535 13.219 1.00 55.16 197 SER A N 1
ATOM 1655 C CA . SER A 1 197 ? -6.142 -17.875 13.776 1.00 55.16 197 SER A CA 1
ATOM 1656 C C . SER A 1 197 ? -5.454 -17.788 15.135 1.00 55.16 197 SER A C 1
ATOM 1658 O O . SER A 1 197 ? -5.728 -18.674 15.971 1.00 55.16 197 SER A O 1
#

Radius of gyration: 20.41 Å; chains: 1; bounding box: 50×60×44 Å

Secondary structure (DSSP, 8-state):
--PPP--------------------------EEEEE---SSSSPPEEEEETTTTEEEEEESSHHHHHHHHT--TT----TT---TT------HHHHHHHTTS--HHHHHHHHHHHHHTT--HHHHHHHHHHHTT-S-HHHHHHHHHHHHHIIIIITTSTT--HHHHHHHHHHHHT-S-HHHHHHHHHHHHHHHHTT-

pLDDT: mean 74.93, std 24.38, range [25.0, 98.44]

Organism: NCBI:txid549687

Sequence (197 aa):
MHRKKTNSKIDFGLTFNSLNSLHLKRQKECKRTLWIFERNKKDPSIFYYDVELELEEKIAESFDDFISRLYRNPEQPYSANTLFPEDKTTFTYKEGEAVFSGDNVREICFALEHFINFKSDSNWLLLQIKKLAKNEDETIVQEASEVLYRIVDERLNEQNINKQLISEITELLKANFYSSVKNYSKKIERLLNEKRS